Protein AF-A0A7Y3DTK4-F1 (afdb_monomer_lite)

Foldseek 3Di:
DDKDKDFDWDAPDVVDIDGDDDQIAMEDADQVQDHDPVNVVVQVVCVVVVHHYDYDSHRLLVVLLVLLQQLLLLLLCQVVVAFLLVLCPDPVSVVLSLLQSVLSCVLCVLVVRHHDPCSSVVSNVVSVPDDRRDGHPNSVCLVVLAQGCLCVRLVVSVVSCVVRVHDNPSSVVSSVSSVQSNCVNVVNDDDDD

pLDDT: mean 96.4, std 4.27, range [65.88, 98.81]

Radius of gyration: 17.73 Å; chains: 1; bounding box: 37×39×49 Å

Sequence (193 aa):
MGGLCGLFCYVAGPGHIVHAGTDPFVKFGELDNHRSQRVELLLDTLKKAGVNAEIPPNIQVAMWMKFLLVTVWSGMGAVTRAPVGIWRSLPETRRMAKLGLQEIIAVAAAHDISLPEEALQTIIAMYDGLVPQSTASLQRDVMEGRPSELEAQIGAVVRFGQEADVATPMFTFIYQSLLPMELRARGQLQFGE

Structure (mmCIF, N/CA/C/O backbone):
data_AF-A0A7Y3DTK4-F1
#
_entry.id   AF-A0A7Y3DTK4-F1
#
loop_
_atom_site.group_PDB
_atom_site.id
_atom_site.type_symbol
_atom_site.label_atom_id
_atom_site.label_alt_id
_atom_site.label_comp_id
_atom_site.label_asym_id
_atom_site.label_entity_id
_atom_site.label_seq_id
_atom_site.pdbx_PDB_ins_code
_atom_site.Cartn_x
_atom_site.Cartn_y
_atom_site.Cartn_z
_atom_site.occupancy
_atom_site.B_iso_or_equiv
_atom_site.auth_seq_id
_atom_site.auth_comp_id
_atom_site.auth_asym_id
_atom_site.auth_atom_id
_atom_site.pdbx_PDB_model_num
ATOM 1 N N . MET A 1 1 ? -14.158 -6.846 12.748 1.00 92.94 1 MET A N 1
ATOM 2 C CA . MET A 1 1 ? -13.110 -5.880 13.131 1.00 92.94 1 MET A CA 1
ATOM 3 C C . MET A 1 1 ? -12.069 -5.817 12.036 1.00 92.94 1 MET A C 1
ATOM 5 O O . MET A 1 1 ? -11.751 -6.853 11.466 1.00 92.94 1 MET A O 1
ATOM 9 N N . GLY A 1 2 ? -11.570 -4.619 11.763 1.00 96.06 2 GLY A N 1
ATOM 10 C CA . GLY A 1 2 ? -10.377 -4.382 10.955 1.00 96.06 2 GLY A CA 1
ATOM 11 C C . GLY A 1 2 ? -9.220 -3.936 11.844 1.00 96.06 2 GLY A C 1
ATOM 12 O O . GLY A 1 2 ? -9.429 -3.540 12.996 1.00 96.06 2 GLY A O 1
ATOM 13 N N . GLY A 1 3 ? -8.001 -4.000 11.320 1.00 97.00 3 GLY A N 1
ATOM 14 C CA . GLY A 1 3 ? -6.818 -3.608 12.068 1.00 97.00 3 GLY A CA 1
ATOM 15 C C . GLY A 1 3 ? -5.599 -3.390 11.190 1.00 97.00 3 GLY A C 1
ATOM 16 O O . GLY A 1 3 ? -5.469 -3.951 10.105 1.00 97.00 3 GLY A O 1
ATOM 17 N N . LEU A 1 4 ? -4.687 -2.573 11.694 1.00 97.06 4 LEU A N 1
ATOM 18 C CA . LEU A 1 4 ? -3.375 -2.343 11.126 1.00 97.06 4 LEU A CA 1
ATOM 19 C C . LEU A 1 4 ? -2.339 -2.193 12.235 1.00 97.06 4 LEU A C 1
ATOM 21 O O . LEU A 1 4 ? -2.635 -1.748 13.337 1.00 97.06 4 LEU A O 1
ATOM 25 N N . CYS A 1 5 ? -1.095 -2.500 11.910 1.00 95.12 5 CYS A N 1
ATOM 26 C CA . CYS A 1 5 ? 0.047 -2.225 12.767 1.00 95.12 5 CYS A CA 1
ATOM 27 C C . CYS A 1 5 ? 1.140 -1.479 12.000 1.00 95.12 5 CYS A C 1
ATOM 29 O O . CYS A 1 5 ? 1.240 -1.602 10.777 1.00 95.12 5 CYS A O 1
ATOM 31 N N . GLY A 1 6 ? 1.959 -0.709 12.699 1.00 91.62 6 GLY A N 1
ATOM 32 C CA . GLY A 1 6 ? 3.231 -0.219 12.182 1.00 91.62 6 GLY A CA 1
ATOM 33 C C . GLY A 1 6 ? 4.338 -0.837 13.008 1.00 91.62 6 GLY A C 1
ATOM 34 O O . GLY A 1 6 ? 4.395 -0.580 14.202 1.00 91.62 6 GLY A O 1
ATOM 35 N N . LEU A 1 7 ? 5.162 -1.686 12.398 1.00 89.31 7 LEU A N 1
ATOM 36 C CA . LEU A 1 7 ? 6.376 -2.229 12.999 1.00 89.31 7 LEU A CA 1
ATOM 37 C C . LEU A 1 7 ? 7.295 -2.775 11.906 1.00 89.31 7 LEU A C 1
ATOM 39 O O . LEU A 1 7 ? 6.832 -3.186 10.840 1.00 89.31 7 LEU A O 1
ATOM 43 N N . PHE A 1 8 ? 8.589 -2.829 12.203 1.00 85.69 8 PHE A N 1
ATOM 44 C CA . PHE A 1 8 ? 9.580 -3.499 11.369 1.00 85.69 8 PHE A CA 1
ATOM 45 C C . PHE A 1 8 ? 10.148 -4.680 12.139 1.00 85.69 8 PHE A C 1
ATOM 47 O O . PHE A 1 8 ? 10.954 -4.498 13.046 1.00 85.69 8 PHE A O 1
ATOM 54 N N . CYS A 1 9 ? 9.735 -5.897 11.798 1.00 88.00 9 CYS A N 1
ATOM 55 C CA . CYS A 1 9 ? 10.249 -7.103 12.434 1.00 88.00 9 CYS A CA 1
ATOM 56 C C . CYS A 1 9 ? 10.516 -8.218 11.428 1.00 88.00 9 CYS A C 1
ATOM 58 O O . CYS A 1 9 ? 9.903 -8.268 10.362 1.00 88.00 9 CYS A O 1
ATOM 60 N N . TYR A 1 10 ? 11.408 -9.131 11.793 1.00 86.12 10 TYR A N 1
ATOM 61 C CA . TYR A 1 10 ? 11.674 -10.349 11.035 1.00 86.12 10 TYR A CA 1
ATOM 62 C C . TYR A 1 10 ? 12.049 -11.500 11.971 1.00 86.12 10 TYR A C 1
ATOM 64 O O . TYR A 1 10 ? 12.486 -11.296 13.106 1.00 86.12 10 TYR A O 1
ATOM 72 N N . VAL A 1 11 ? 11.859 -12.724 11.484 1.00 90.19 11 VAL A N 1
ATOM 73 C CA . VAL A 1 11 ? 12.254 -13.945 12.190 1.00 90.19 11 VAL A CA 1
ATOM 74 C C . VAL A 1 11 ? 13.752 -14.156 11.969 1.00 90.19 11 VAL A C 1
ATOM 76 O O . VAL A 1 11 ? 14.172 -14.401 10.842 1.00 90.19 11 VAL A O 1
ATOM 79 N N . ALA A 1 12 ? 14.560 -14.057 13.025 1.00 90.44 12 ALA A N 1
ATOM 80 C CA . ALA A 1 12 ? 15.993 -14.365 12.960 1.00 90.44 12 ALA A CA 1
ATOM 81 C C . ALA A 1 12 ? 16.272 -15.870 13.121 1.00 90.44 12 ALA A C 1
ATOM 83 O O . ALA A 1 12 ? 17.309 -16.364 12.687 1.00 90.44 12 ALA A O 1
ATOM 84 N N . GLY A 1 13 ? 15.340 -16.603 13.735 1.00 92.56 13 GLY A N 1
ATOM 85 C CA . GLY A 1 13 ? 15.383 -18.053 13.903 1.00 92.56 13 GLY A CA 1
ATOM 86 C C . GLY A 1 13 ? 14.178 -18.565 14.702 1.00 92.56 13 GLY A C 1
ATOM 87 O O . GLY A 1 13 ? 13.349 -17.760 15.139 1.00 92.56 13 GLY A O 1
ATOM 88 N N . PRO A 1 14 ? 14.050 -19.887 14.917 1.00 95.25 14 PRO A N 1
ATOM 89 C CA . PRO A 1 14 ? 12.966 -20.457 15.715 1.00 95.25 14 PRO A CA 1
ATOM 90 C C . PRO A 1 14 ? 12.890 -19.816 17.109 1.00 95.25 14 PRO A C 1
ATOM 92 O O . PRO A 1 14 ? 13.861 -19.837 17.860 1.00 95.25 14 PRO A O 1
ATOM 95 N N . GLY A 1 15 ? 11.744 -19.215 17.439 1.00 96.06 15 GLY A N 1
ATOM 96 C CA . GLY A 1 15 ? 11.529 -18.526 18.718 1.00 96.06 15 GLY A CA 1
ATOM 97 C C . GLY A 1 15 ? 12.239 -17.172 18.874 1.00 96.06 15 GLY A C 1
ATOM 98 O O . GLY A 1 15 ? 12.137 -16.573 19.940 1.00 96.06 15 GLY A O 1
ATOM 99 N N . HIS A 1 16 ? 12.927 -16.666 17.842 1.00 94.88 16 HIS A N 1
ATOM 100 C CA . HIS A 1 16 ? 13.667 -15.404 17.893 1.00 94.88 16 HIS A CA 1
ATOM 101 C C . HIS A 1 16 ? 13.154 -14.415 16.836 1.00 94.88 16 HIS A C 1
ATOM 103 O O . HIS A 1 16 ? 13.422 -14.549 15.639 1.00 94.88 16 HIS A O 1
ATOM 109 N N . ILE A 1 17 ? 12.429 -13.396 17.302 1.00 93.00 17 ILE A N 1
ATOM 110 C CA . ILE A 1 17 ? 11.946 -12.273 16.492 1.00 93.00 17 ILE A CA 1
ATOM 111 C C . ILE A 1 17 ? 12.801 -11.048 16.795 1.00 93.00 17 ILE A C 1
ATOM 113 O O . ILE A 1 17 ? 12.968 -10.681 17.957 1.00 93.00 17 ILE A O 1
ATOM 117 N N . VAL A 1 18 ? 13.305 -10.395 15.752 1.00 90.50 18 VAL A N 1
ATOM 118 C CA . VAL A 1 18 ? 14.016 -9.122 15.875 1.00 90.50 18 VAL A CA 1
ATOM 119 C C . VAL A 1 18 ? 13.055 -7.993 15.541 1.00 90.50 18 VAL A C 1
ATOM 121 O O . VAL A 1 18 ? 12.441 -7.996 14.475 1.00 90.50 18 VAL A O 1
ATOM 124 N N . HIS A 1 19 ? 12.950 -7.014 16.440 1.00 88.69 19 HIS A N 1
ATOM 125 C CA . HIS A 1 19 ? 12.306 -5.732 16.174 1.00 88.69 19 HIS A CA 1
ATOM 126 C C . HIS A 1 19 ? 13.377 -4.720 15.741 1.00 88.69 19 HIS A C 1
ATOM 128 O O . HIS A 1 19 ? 14.288 -4.406 16.502 1.00 88.69 19 HIS A O 1
ATOM 134 N N . ALA A 1 20 ? 13.298 -4.261 14.496 1.00 79.50 20 ALA A N 1
ATOM 135 C CA . ALA A 1 20 ? 14.361 -3.560 13.784 1.00 79.50 20 ALA A CA 1
ATOM 136 C C . ALA A 1 20 ? 13.996 -2.107 13.437 1.00 79.50 20 ALA A C 1
ATOM 138 O O . ALA A 1 20 ? 14.205 -1.668 12.305 1.00 79.50 20 ALA A O 1
ATOM 139 N N . GLY A 1 21 ? 13.454 -1.347 14.392 1.00 74.38 21 GLY A N 1
ATOM 140 C CA . GLY A 1 21 ? 13.256 0.090 14.211 1.00 74.38 21 GLY A CA 1
ATOM 141 C C . GLY A 1 21 ? 12.080 0.668 14.989 1.00 74.38 21 GLY A C 1
ATOM 142 O O . GLY A 1 21 ? 11.915 0.370 16.164 1.00 74.38 21 GLY A O 1
ATOM 143 N N . THR A 1 22 ? 11.342 1.538 14.294 1.00 74.25 22 THR A N 1
ATOM 144 C CA . THR A 1 22 ? 10.257 2.434 14.740 1.00 74.25 22 THR A CA 1
ATOM 145 C C . THR A 1 22 ? 9.444 1.958 15.939 1.00 74.25 22 THR A C 1
ATOM 147 O O . THR A 1 22 ? 9.085 0.785 16.003 1.00 74.25 22 THR A O 1
ATOM 150 N N . ASP A 1 23 ? 9.013 2.890 16.789 1.00 85.62 23 ASP A N 1
ATOM 151 C CA . ASP A 1 23 ? 8.074 2.583 17.869 1.00 85.62 23 ASP A CA 1
ATOM 152 C C . ASP A 1 23 ? 6.819 1.882 17.322 1.00 85.62 23 ASP A C 1
ATOM 154 O O . ASP A 1 23 ? 6.129 2.433 16.452 1.00 85.62 23 ASP A O 1
ATOM 158 N N . PRO A 1 24 ? 6.531 0.650 17.776 1.00 91.81 24 PRO A N 1
ATOM 159 C CA . PRO A 1 24 ? 5.484 -0.150 17.184 1.00 91.81 24 PRO A CA 1
ATOM 160 C C . PRO A 1 24 ? 4.125 0.370 17.636 1.00 91.81 24 PRO A C 1
ATOM 162 O O . PRO A 1 24 ? 3.957 0.764 18.789 1.00 91.81 24 PRO A O 1
ATOM 165 N N . PHE A 1 25 ? 3.132 0.322 16.754 1.00 95.12 25 PHE A N 1
ATOM 166 C CA . PHE A 1 25 ? 1.752 0.643 17.111 1.00 95.12 25 PHE A CA 1
ATOM 167 C C . PHE A 1 25 ? 0.759 -0.337 16.497 1.00 95.12 25 PHE A C 1
ATOM 169 O O . PHE A 1 25 ? 1.031 -0.967 15.471 1.00 95.12 25 PHE A O 1
ATOM 176 N N . VAL A 1 26 ? -0.427 -0.415 17.096 1.00 97.44 26 VAL A N 1
ATOM 177 C CA . VAL A 1 26 ? -1.575 -1.170 16.588 1.00 97.44 26 VAL A CA 1
ATOM 178 C C . VAL A 1 26 ? -2.813 -0.274 16.599 1.00 97.44 26 VAL A C 1
ATOM 180 O O . VAL A 1 26 ? -3.137 0.340 17.610 1.00 97.44 26 VAL A O 1
ATOM 183 N N . LYS A 1 27 ? -3.530 -0.213 15.479 1.00 98.25 27 LYS A N 1
ATOM 184 C CA . LYS A 1 27 ? -4.839 0.437 15.370 1.00 98.25 27 LYS A CA 1
ATOM 185 C C . LYS A 1 27 ? -5.872 -0.599 14.971 1.00 98.25 27 LYS A C 1
ATOM 187 O O . LYS A 1 27 ? -5.614 -1.390 14.067 1.00 98.25 27 LYS A O 1
ATOM 192 N N . PHE A 1 28 ? -7.033 -0.605 15.605 1.00 98.44 28 PHE A N 1
ATOM 193 C CA . PHE A 1 28 ? -8.100 -1.549 15.273 1.00 98.44 28 PHE A CA 1
ATOM 194 C C . PHE A 1 28 ? -9.467 -0.996 15.662 1.00 98.44 28 PHE A C 1
ATOM 196 O O . PHE A 1 28 ? -9.580 -0.110 16.503 1.00 98.44 28 PHE A O 1
ATOM 203 N N . GLY A 1 29 ? -10.515 -1.528 15.044 1.00 98.12 29 GLY A N 1
ATOM 204 C CA . GLY A 1 29 ? -11.883 -1.092 15.295 1.00 98.12 29 GLY A CA 1
ATOM 205 C C . GLY A 1 29 ? -12.908 -1.968 14.589 1.00 98.12 29 GLY A C 1
ATOM 206 O O . GLY A 1 29 ? -12.567 -2.887 13.834 1.00 98.12 29 GLY A O 1
ATOM 207 N N . GLU A 1 30 ? -14.182 -1.696 14.841 1.00 98.00 30 GLU A N 1
ATOM 208 C CA . GLU A 1 30 ? -15.263 -2.312 14.077 1.00 98.00 30 GLU A CA 1
ATOM 209 C C . GLU A 1 30 ? -15.330 -1.736 12.671 1.00 98.00 30 GLU A C 1
ATOM 211 O O . GLU A 1 30 ? -15.073 -0.555 12.482 1.00 98.00 30 GLU A O 1
ATOM 216 N N . LEU A 1 31 ? -15.653 -2.570 11.679 1.00 96.56 31 LEU A N 1
ATOM 217 C CA . LEU A 1 31 ? -15.632 -2.157 10.268 1.00 96.56 31 LEU A CA 1
ATOM 218 C C . LEU A 1 31 ? -16.707 -1.111 9.930 1.00 96.56 31 LEU A C 1
ATOM 220 O O . LEU A 1 31 ? -16.550 -0.377 8.963 1.00 96.56 31 LEU A O 1
ATOM 224 N N . ASP A 1 32 ? -17.760 -1.038 10.740 1.00 95.81 32 ASP A N 1
ATOM 225 C CA . ASP A 1 32 ? -18.814 -0.015 10.727 1.00 95.81 32 ASP A CA 1
ATOM 226 C C . ASP A 1 32 ? -18.511 1.156 11.692 1.00 95.81 32 ASP A C 1
ATOM 228 O O . ASP A 1 32 ? -19.348 2.028 11.908 1.00 95.81 32 ASP A O 1
ATOM 232 N N . ASN A 1 33 ? -17.308 1.179 12.273 1.00 95.88 33 ASN A N 1
ATOM 233 C CA . ASN A 1 33 ? -16.792 2.176 13.210 1.00 95.88 33 ASN A CA 1
ATOM 234 C C . ASN A 1 33 ? -17.519 2.262 14.562 1.00 95.88 33 ASN A C 1
ATOM 236 O O . ASN A 1 33 ? -17.197 3.145 15.362 1.00 95.88 33 ASN A O 1
ATOM 240 N N . HIS A 1 34 ? -18.453 1.356 14.877 1.00 95.75 34 HIS A N 1
ATOM 241 C CA . HIS A 1 34 ? -19.070 1.372 16.202 1.00 95.75 34 HIS A CA 1
ATOM 242 C C . HIS A 1 34 ? -18.061 0.953 17.281 1.00 95.75 34 HIS A C 1
ATOM 244 O O . HIS A 1 34 ? -17.203 0.090 17.086 1.00 95.75 34 HIS A O 1
ATOM 250 N N . ARG A 1 35 ? -18.160 1.559 18.465 1.00 95.44 35 ARG A N 1
ATOM 251 C CA . ARG A 1 35 ? -17.265 1.244 19.582 1.00 95.44 35 ARG A CA 1
ATOM 252 C C . ARG A 1 35 ? -17.869 0.133 20.436 1.00 95.44 35 ARG A C 1
ATOM 254 O O . ARG A 1 35 ? -18.683 0.384 21.319 1.00 95.44 35 ARG A O 1
ATOM 261 N N . SER A 1 36 ? -17.508 -1.107 20.121 1.00 97.50 36 SER A N 1
ATOM 262 C CA . SER A 1 36 ? -18.031 -2.304 20.786 1.00 97.50 36 SER A CA 1
ATOM 263 C C . SER A 1 36 ? -17.290 -2.640 22.084 1.00 97.50 36 SER A C 1
ATOM 265 O O . SER A 1 36 ? -16.117 -2.304 22.260 1.00 97.50 36 SER A O 1
ATOM 267 N N . GLN A 1 37 ? -17.935 -3.407 22.970 1.00 98.06 37 GLN A N 1
ATOM 268 C CA . GLN A 1 37 ? -17.295 -3.914 24.191 1.00 98.06 37 GLN A CA 1
ATOM 269 C C . GLN A 1 37 ? -16.041 -4.754 23.889 1.00 98.06 37 GLN A C 1
ATOM 271 O O . GLN A 1 37 ? -15.063 -4.686 24.633 1.00 98.06 37 GLN A O 1
ATOM 276 N N . ARG A 1 38 ? -16.034 -5.531 22.792 1.00 97.44 38 ARG A N 1
ATOM 277 C CA . ARG A 1 38 ? -14.867 -6.350 22.421 1.00 97.44 38 ARG A CA 1
ATOM 278 C C . ARG A 1 38 ? -13.669 -5.5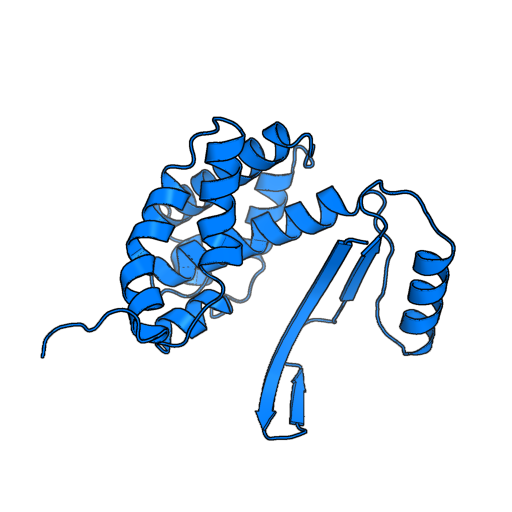03 21.989 1.00 97.44 38 ARG A C 1
ATOM 280 O O . ARG A 1 38 ? -12.541 -5.863 22.311 1.00 97.44 38 ARG A O 1
ATOM 287 N N . VAL A 1 39 ? -13.900 -4.384 21.297 1.00 97.88 39 VAL A N 1
ATOM 288 C CA . VAL A 1 39 ? -12.833 -3.461 20.885 1.00 97.88 39 VAL A CA 1
ATOM 289 C C . VAL A 1 39 ? -12.235 -2.770 22.113 1.00 97.88 39 VAL A C 1
ATOM 291 O O . VAL A 1 39 ? -11.016 -2.674 22.228 1.00 97.88 39 VAL A O 1
ATOM 294 N N . GLU A 1 40 ? -13.062 -2.367 23.076 1.00 98.19 40 GLU A N 1
ATOM 295 C CA . GLU A 1 40 ? -12.577 -1.771 24.330 1.00 98.19 40 GLU A CA 1
ATOM 296 C C . GLU A 1 40 ? -11.770 -2.759 25.172 1.00 98.19 40 GLU A C 1
ATOM 298 O O . GLU A 1 40 ? -10.696 -2.423 25.670 1.00 98.19 40 GLU A O 1
ATOM 303 N N . LEU A 1 41 ? -12.250 -4.002 25.290 1.00 98.25 41 LEU A N 1
ATOM 304 C CA . LEU A 1 41 ? -11.540 -5.054 26.015 1.00 98.25 41 LEU A CA 1
ATOM 305 C C . LEU A 1 41 ? -10.176 -5.350 25.378 1.00 98.25 41 LEU A C 1
ATOM 307 O O . LEU A 1 41 ? -9.181 -5.516 26.086 1.00 98.25 41 LEU A O 1
ATOM 311 N N . LEU A 1 42 ? -10.113 -5.390 24.044 1.00 98.12 42 LEU A N 1
ATOM 312 C CA . LEU A 1 42 ? -8.858 -5.576 23.320 1.00 98.12 42 LEU A CA 1
ATOM 313 C C . LEU A 1 42 ? -7.904 -4.392 23.534 1.00 98.12 42 LEU A C 1
ATOM 315 O O . LEU A 1 42 ? -6.712 -4.608 23.750 1.00 98.12 42 LEU A O 1
ATOM 319 N N . LEU A 1 43 ? -8.415 -3.156 23.535 1.00 98.38 43 LEU A N 1
ATOM 320 C CA . LEU A 1 43 ? -7.617 -1.953 23.793 1.00 98.38 43 LEU A CA 1
ATOM 321 C C . LEU A 1 43 ? -6.996 -1.978 25.185 1.00 98.38 43 LEU A C 1
ATOM 323 O O . LEU A 1 43 ? -5.794 -1.755 25.320 1.00 98.38 43 LEU A O 1
ATOM 327 N N . ASP A 1 44 ? -7.800 -2.268 26.204 1.00 98.38 44 ASP A N 1
ATOM 328 C CA . ASP A 1 44 ? -7.334 -2.380 27.585 1.00 98.38 44 ASP A CA 1
ATOM 329 C C . ASP A 1 44 ? -6.292 -3.499 27.737 1.00 98.38 44 ASP A C 1
ATOM 331 O O . ASP A 1 44 ? -5.235 -3.292 28.332 1.00 98.38 44 ASP A O 1
ATOM 335 N N . THR A 1 45 ? -6.532 -4.656 27.114 1.00 98.31 45 THR A N 1
ATOM 336 C CA . THR A 1 45 ? -5.598 -5.794 27.132 1.00 98.31 45 THR A CA 1
ATOM 337 C C . THR A 1 45 ? -4.244 -5.430 26.519 1.00 98.31 45 THR A C 1
ATOM 339 O O . THR A 1 45 ? -3.202 -5.684 27.122 1.00 98.31 45 THR A O 1
ATOM 342 N N . LEU A 1 46 ? -4.240 -4.797 25.341 1.00 97.75 46 LEU A N 1
ATOM 343 C CA . LEU A 1 46 ? -3.009 -4.393 24.657 1.00 97.75 46 LEU A CA 1
ATOM 344 C C . LEU A 1 46 ? -2.257 -3.303 25.430 1.00 97.75 46 LEU A C 1
ATOM 346 O O . LEU A 1 46 ? -1.041 -3.400 25.597 1.00 97.75 46 LEU A O 1
ATOM 350 N N . LYS A 1 47 ? -2.969 -2.309 25.974 1.00 97.69 47 LYS A N 1
ATOM 351 C CA . LYS A 1 47 ? -2.359 -1.253 26.795 1.00 97.69 47 LYS A CA 1
ATOM 352 C C . LYS A 1 47 ? -1.747 -1.799 28.084 1.00 97.69 47 LYS A C 1
ATOM 354 O O . LYS A 1 47 ? -0.641 -1.399 28.435 1.00 97.69 47 LYS A O 1
ATOM 359 N N . LYS A 1 48 ? -2.406 -2.750 28.757 1.00 98.00 48 LYS A N 1
ATOM 360 C CA . LYS A 1 48 ? -1.853 -3.450 29.933 1.00 98.00 48 LYS A CA 1
ATOM 361 C C . LYS A 1 48 ? -0.575 -4.225 29.613 1.00 98.00 48 LYS A C 1
ATOM 363 O O . LYS A 1 48 ? 0.293 -4.335 30.471 1.00 98.00 48 LYS A O 1
ATOM 368 N N . ALA A 1 49 ? -0.443 -4.722 28.384 1.00 96.69 49 ALA A N 1
ATOM 369 C CA . ALA A 1 49 ? 0.767 -5.374 27.891 1.00 96.69 49 ALA A CA 1
ATOM 370 C C . ALA A 1 49 ? 1.858 -4.389 27.414 1.00 96.69 49 ALA A C 1
ATOM 372 O O . ALA A 1 49 ? 2.895 -4.827 26.922 1.00 96.69 49 ALA A O 1
ATOM 373 N N . GLY A 1 50 ? 1.643 -3.072 27.532 1.00 95.44 50 GLY A N 1
ATOM 374 C CA . GLY A 1 50 ? 2.595 -2.046 27.094 1.00 95.44 50 GLY A CA 1
ATOM 375 C C . GLY A 1 50 ? 2.595 -1.779 25.585 1.00 95.44 50 GLY A C 1
ATOM 376 O O . GLY A 1 50 ? 3.499 -1.114 25.085 1.00 95.44 50 GLY A O 1
ATOM 377 N N . VAL A 1 51 ? 1.601 -2.277 24.844 1.00 95.31 51 VAL A N 1
ATOM 378 C CA . VAL A 1 51 ? 1.473 -2.025 23.403 1.00 95.31 51 VAL A CA 1
ATOM 379 C C . VAL A 1 51 ? 0.857 -0.646 23.176 1.00 95.31 51 VAL A C 1
ATOM 381 O O . VAL A 1 51 ? -0.193 -0.321 23.737 1.00 95.31 51 VAL A O 1
ATOM 384 N N . ASN A 1 52 ? 1.472 0.149 22.297 1.00 96.38 52 ASN A N 1
ATOM 385 C CA . ASN A 1 52 ? 0.870 1.381 21.799 1.00 96.38 52 ASN A CA 1
ATOM 386 C C . ASN A 1 52 ? -0.324 1.036 20.895 1.00 96.38 52 ASN A C 1
ATOM 388 O O . ASN A 1 52 ? -0.167 0.694 19.722 1.00 96.38 52 ASN A O 1
ATOM 392 N N . ALA A 1 53 ? -1.515 1.063 21.481 1.00 97.81 53 ALA A N 1
ATOM 393 C CA . ALA A 1 53 ? -2.754 0.664 20.841 1.00 97.81 53 ALA A CA 1
ATOM 394 C C . ALA A 1 53 ? -3.773 1.808 20.842 1.00 97.81 53 ALA A C 1
ATOM 396 O O . ALA A 1 53 ? -3.970 2.477 21.863 1.00 97.81 53 ALA A O 1
ATOM 397 N N . GLU A 1 54 ? -4.470 1.985 19.721 1.00 97.50 54 GLU A N 1
ATOM 398 C CA . GLU A 1 54 ? -5.539 2.976 19.583 1.00 97.50 54 GLU A CA 1
ATOM 399 C C . GLU A 1 54 ? -6.735 2.462 18.772 1.00 97.50 54 GLU A C 1
ATOM 401 O O . GLU A 1 54 ? -6.612 1.595 17.906 1.00 97.50 54 GLU A O 1
ATOM 406 N N . ILE A 1 55 ? -7.905 3.040 19.050 1.00 98.19 55 ILE A N 1
ATOM 407 C CA . ILE A 1 55 ? -9.115 2.861 18.246 1.00 98.19 55 ILE A CA 1
ATOM 408 C C . ILE A 1 55 ? -9.260 4.130 17.402 1.00 98.19 55 ILE A C 1
ATOM 410 O O . ILE A 1 55 ? -9.544 5.188 17.970 1.00 98.19 55 ILE A O 1
ATOM 414 N N . PRO A 1 56 ? -9.028 4.079 16.080 1.00 97.19 56 PRO A N 1
ATOM 415 C CA . PRO A 1 56 ? -9.186 5.252 15.237 1.00 97.19 56 PRO A CA 1
ATOM 416 C C . PRO A 1 56 ? -10.675 5.623 15.113 1.00 97.19 56 PRO A C 1
ATOM 418 O O . PRO A 1 56 ? -11.524 4.732 15.176 1.00 97.19 56 PRO A O 1
ATOM 421 N N . PRO A 1 57 ? -11.011 6.903 14.861 1.00 95.50 57 PRO A N 1
ATOM 422 C CA . PRO A 1 57 ? -12.397 7.320 14.625 1.00 95.50 57 PRO A CA 1
ATOM 423 C C . PRO A 1 57 ? -13.053 6.594 13.445 1.00 95.50 57 PRO A C 1
ATOM 425 O O . PRO A 1 57 ? -14.256 6.354 13.453 1.00 95.50 57 PRO A O 1
ATOM 428 N N . ASN A 1 58 ? -12.254 6.247 12.432 1.00 97.19 58 ASN A N 1
ATOM 429 C CA . ASN A 1 58 ? -12.682 5.450 11.294 1.00 97.19 58 ASN A CA 1
ATOM 430 C C . ASN A 1 58 ? -11.594 4.424 10.942 1.00 97.19 58 ASN A C 1
ATOM 432 O O . ASN A 1 58 ? -10.494 4.792 10.515 1.00 97.19 58 ASN A O 1
ATOM 436 N N . ILE A 1 59 ? -11.881 3.133 11.141 1.00 97.75 59 ILE A N 1
ATOM 437 C CA . ILE A 1 59 ? -10.904 2.066 10.890 1.00 97.75 59 ILE A CA 1
ATOM 438 C C . ILE A 1 59 ? -10.672 1.846 9.398 1.00 97.75 59 ILE A C 1
ATOM 440 O O . ILE A 1 59 ? -9.547 1.540 9.010 1.00 97.75 59 ILE A O 1
ATOM 444 N N . GLN A 1 60 ? -11.694 2.043 8.562 1.00 97.69 60 GLN A N 1
ATOM 445 C CA . GLN A 1 60 ? -11.560 1.909 7.113 1.00 97.69 60 GLN A CA 1
ATOM 446 C C . GLN A 1 60 ? -10.574 2.949 6.588 1.00 97.69 60 GLN A C 1
ATOM 448 O O . GLN A 1 60 ? -9.588 2.588 5.956 1.00 97.69 60 GLN A O 1
ATOM 453 N N . VAL A 1 61 ? -10.744 4.220 6.962 1.00 97.81 61 VAL A N 1
ATOM 454 C CA . VAL A 1 61 ? -9.805 5.289 6.586 1.00 97.81 61 VAL A CA 1
ATOM 455 C C . VAL A 1 61 ? -8.392 4.987 7.088 1.00 97.81 61 VAL A C 1
ATOM 457 O O . VAL A 1 61 ? -7.431 5.125 6.335 1.00 97.81 61 VAL A O 1
ATOM 460 N N . ALA A 1 62 ? -8.236 4.516 8.329 1.00 97.81 62 ALA A N 1
ATOM 461 C CA . ALA A 1 62 ? -6.918 4.175 8.864 1.00 97.81 62 ALA A CA 1
ATOM 462 C C . ALA A 1 62 ? -6.244 3.018 8.095 1.00 97.81 62 ALA A C 1
ATOM 464 O O . ALA A 1 62 ? -5.046 3.085 7.806 1.00 97.81 62 ALA A O 1
ATOM 465 N N . MET A 1 63 ? -7.001 1.975 7.736 1.00 98.06 63 MET A N 1
ATOM 466 C CA . MET A 1 63 ? -6.504 0.857 6.927 1.00 98.06 63 MET A CA 1
ATOM 467 C C . MET A 1 63 ? -6.159 1.304 5.506 1.00 98.06 63 MET A C 1
ATOM 469 O O . MET A 1 63 ? -5.079 0.969 5.028 1.00 98.06 63 MET A O 1
ATOM 473 N N . TRP A 1 64 ? -7.008 2.110 4.865 1.00 98.12 64 TRP A N 1
ATOM 474 C CA . TRP A 1 64 ? -6.778 2.610 3.509 1.00 98.12 64 TRP A CA 1
ATOM 475 C C . TRP A 1 64 ? -5.625 3.610 3.424 1.00 98.12 64 TRP A C 1
ATOM 477 O O . TRP A 1 64 ? -4.854 3.547 2.474 1.00 98.12 64 TRP A O 1
ATOM 487 N N . MET A 1 65 ? -5.411 4.457 4.436 1.00 98.12 65 MET A N 1
ATOM 488 C CA . MET A 1 65 ? -4.219 5.314 4.512 1.00 98.12 65 MET A CA 1
ATOM 489 C C . MET A 1 65 ? -2.930 4.490 4.603 1.00 98.12 65 MET A C 1
ATOM 491 O O . MET A 1 65 ? -1.942 4.800 3.935 1.00 98.12 65 MET A O 1
ATOM 495 N N . LYS A 1 66 ? -2.928 3.403 5.389 1.00 97.00 66 LYS A N 1
ATOM 496 C CA . LYS A 1 66 ? -1.784 2.480 5.414 1.00 97.00 66 LYS A CA 1
ATOM 497 C C . LYS A 1 66 ? -1.636 1.744 4.087 1.00 97.00 66 LYS A C 1
ATOM 499 O O . LYS A 1 66 ? -0.516 1.621 3.604 1.00 97.00 66 LYS A O 1
ATOM 504 N N . PHE A 1 67 ? -2.733 1.256 3.515 1.00 98.00 67 PHE A N 1
ATOM 505 C CA . PHE A 1 67 ? -2.741 0.569 2.227 1.00 98.00 67 PHE A CA 1
ATOM 506 C C . PHE A 1 67 ? -2.148 1.462 1.131 1.00 98.00 67 PHE A C 1
ATOM 508 O O . PHE A 1 67 ? -1.214 1.056 0.451 1.00 98.00 67 PHE A O 1
ATOM 515 N N . LEU A 1 68 ? -2.581 2.720 1.056 1.00 97.50 68 LEU A N 1
ATOM 516 C CA . LEU A 1 68 ? -2.038 3.746 0.170 1.00 97.50 68 LEU A CA 1
ATOM 517 C C . LEU A 1 68 ? -0.513 3.900 0.332 1.00 97.50 68 LEU A C 1
ATOM 519 O O . LEU A 1 68 ? 0.215 3.861 -0.661 1.00 97.50 68 LEU A O 1
ATOM 523 N N . LEU A 1 69 ? -0.02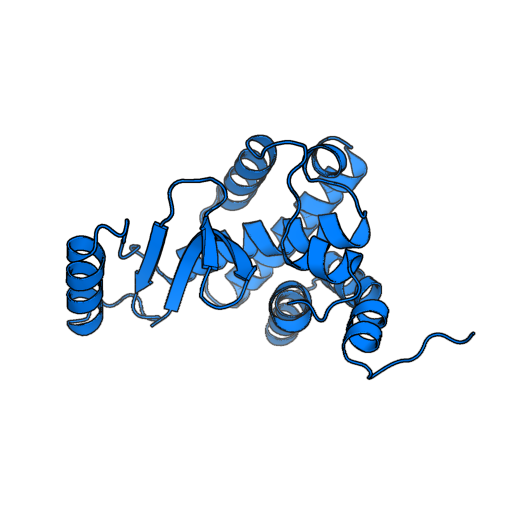0 3.996 1.577 1.00 97.25 69 LEU A N 1
ATOM 524 C CA . LEU A 1 69 ? 1.413 4.094 1.879 1.00 97.25 69 LEU A CA 1
ATOM 525 C C . LEU A 1 69 ? 2.197 2.877 1.369 1.00 97.25 69 LEU A C 1
ATOM 527 O O . LEU A 1 69 ? 3.187 3.034 0.647 1.00 97.25 69 LEU A O 1
ATOM 531 N N . VAL A 1 70 ? 1.796 1.675 1.790 1.00 96.88 70 VAL A N 1
ATOM 532 C CA . VAL A 1 70 ? 2.594 0.458 1.586 1.00 96.88 70 VAL A CA 1
ATOM 533 C C . VAL A 1 70 ? 2.498 -0.052 0.158 1.00 96.88 70 VAL A C 1
ATOM 535 O O . VAL A 1 70 ? 3.509 -0.463 -0.394 1.00 96.88 70 VAL A O 1
ATOM 538 N N . THR A 1 71 ? 1.330 0.032 -0.472 1.00 98.25 71 THR A N 1
ATOM 539 C CA . THR A 1 71 ? 1.070 -0.579 -1.776 1.00 98.25 71 THR A CA 1
ATOM 540 C C . THR A 1 71 ? 1.830 0.141 -2.895 1.00 98.25 71 THR A C 1
ATOM 542 O O . THR A 1 71 ? 2.467 -0.514 -3.723 1.00 98.25 71 THR A O 1
ATOM 545 N N . VAL A 1 72 ? 1.882 1.480 -2.881 1.00 98.38 72 VAL A N 1
ATOM 546 C CA . VAL A 1 72 ? 2.709 2.244 -3.837 1.00 98.38 72 VAL A CA 1
ATOM 547 C C . VAL A 1 72 ? 4.201 2.061 -3.555 1.00 98.38 72 VAL A C 1
ATOM 549 O O . VAL A 1 72 ? 4.964 1.840 -4.495 1.00 98.38 72 VAL A O 1
ATOM 552 N N . TRP A 1 73 ? 4.641 2.087 -2.290 1.00 98.19 73 TRP A N 1
ATOM 553 C CA . TRP A 1 73 ? 6.055 1.862 -1.959 1.00 98.19 73 TRP A CA 1
ATOM 554 C C . TRP A 1 73 ? 6.522 0.467 -2.399 1.00 98.19 73 TRP A C 1
ATOM 556 O O . TRP A 1 73 ? 7.547 0.346 -3.072 1.00 98.19 73 TRP A O 1
ATOM 566 N N . SER A 1 74 ? 5.747 -0.573 -2.086 1.00 97.88 74 SER A N 1
ATOM 567 C CA . SER A 1 74 ? 5.972 -1.951 -2.523 1.00 97.88 74 SER A CA 1
ATOM 568 C C . SER A 1 74 ? 6.050 -2.067 -4.040 1.00 97.88 74 SER A C 1
ATOM 570 O O . SER A 1 74 ? 7.033 -2.597 -4.554 1.00 97.88 74 SER A O 1
ATOM 572 N N . GLY A 1 75 ? 5.051 -1.543 -4.758 1.00 98.25 75 GLY A N 1
ATOM 573 C CA . GLY A 1 75 ? 4.988 -1.616 -6.216 1.00 98.25 75 GLY A CA 1
ATOM 574 C C . GLY A 1 75 ? 6.172 -0.919 -6.877 1.00 98.25 75 GLY A C 1
ATOM 575 O O . GLY A 1 75 ? 6.896 -1.544 -7.651 1.00 98.25 75 GLY A O 1
ATOM 576 N N . MET A 1 76 ? 6.425 0.342 -6.509 1.00 98.50 76 MET A N 1
ATOM 577 C CA . MET A 1 76 ? 7.538 1.131 -7.046 1.00 98.50 76 MET A CA 1
ATOM 578 C C . MET A 1 76 ? 8.890 0.499 -6.725 1.00 98.50 76 MET A C 1
ATOM 580 O O . MET A 1 76 ? 9.728 0.359 -7.615 1.00 98.50 76 MET A O 1
ATOM 584 N N . GLY A 1 77 ? 9.107 0.084 -5.476 1.00 98.31 77 GLY A N 1
ATOM 585 C CA . GLY A 1 77 ? 10.349 -0.558 -5.056 1.00 98.31 77 GLY A CA 1
ATOM 586 C C . GLY A 1 77 ? 10.606 -1.875 -5.789 1.00 98.31 77 GLY A C 1
ATOM 587 O O . GLY A 1 77 ? 11.733 -2.128 -6.212 1.00 98.31 77 GLY A O 1
ATOM 588 N N . ALA A 1 78 ? 9.572 -2.696 -5.989 1.00 98.25 78 ALA A N 1
ATOM 589 C CA . ALA A 1 78 ? 9.690 -3.981 -6.672 1.00 98.25 78 ALA A CA 1
ATOM 590 C C . ALA A 1 78 ? 10.015 -3.823 -8.167 1.00 98.25 78 ALA A C 1
ATOM 592 O O . ALA A 1 78 ? 10.962 -4.448 -8.645 1.00 98.25 78 ALA A O 1
ATOM 593 N N . VAL A 1 79 ? 9.298 -2.956 -8.897 1.00 98.12 79 VAL A N 1
ATOM 594 C CA . VAL A 1 79 ? 9.522 -2.790 -10.350 1.00 98.12 79 VAL A CA 1
ATOM 595 C C . VAL A 1 79 ? 10.802 -2.023 -10.670 1.00 98.12 79 VAL A C 1
ATOM 597 O O . VAL A 1 79 ? 11.483 -2.347 -11.637 1.00 98.12 79 VAL A O 1
ATOM 600 N N . THR A 1 80 ? 11.172 -1.032 -9.852 1.00 98.12 80 THR A N 1
ATOM 601 C CA . THR A 1 80 ? 12.427 -0.282 -10.051 1.00 98.12 80 THR A CA 1
ATOM 602 C C . THR A 1 80 ? 13.645 -1.012 -9.493 1.00 98.12 80 THR A C 1
ATOM 604 O O . THR A 1 80 ? 14.773 -0.662 -9.834 1.00 98.12 80 THR A O 1
ATOM 607 N N . ARG A 1 81 ? 13.432 -1.998 -8.608 1.00 97.94 81 ARG A N 1
ATOM 608 C CA . ARG A 1 81 ? 14.476 -2.672 -7.817 1.00 97.94 81 ARG A CA 1
ATOM 609 C C . ARG A 1 81 ? 15.369 -1.687 -7.050 1.00 97.94 81 ARG A C 1
ATOM 611 O O . ARG A 1 81 ? 16.524 -1.992 -6.759 1.00 97.94 81 ARG A O 1
ATOM 618 N N . ALA A 1 82 ? 14.836 -0.513 -6.713 1.00 98.19 82 ALA A N 1
ATOM 619 C CA . ALA A 1 82 ? 15.565 0.574 -6.075 1.00 98.19 82 ALA A CA 1
ATOM 620 C C . ALA A 1 82 ? 15.012 0.864 -4.667 1.00 98.19 82 ALA A C 1
ATOM 622 O O . ALA A 1 82 ? 13.817 0.668 -4.417 1.00 98.19 82 ALA A O 1
ATOM 623 N N . PRO A 1 83 ? 15.844 1.327 -3.718 1.00 98.12 83 PRO A N 1
ATOM 624 C CA . PRO A 1 83 ? 15.365 1.739 -2.402 1.00 98.12 83 PRO A CA 1
ATOM 625 C C . PRO A 1 83 ? 14.580 3.058 -2.489 1.00 98.12 83 PRO A C 1
ATOM 627 O O . PRO A 1 83 ? 14.673 3.790 -3.482 1.00 98.12 83 PRO A O 1
ATOM 630 N N . VAL A 1 84 ? 13.822 3.378 -1.435 1.00 98.25 84 VAL A N 1
ATOM 631 C CA . VAL A 1 84 ? 12.893 4.525 -1.421 1.00 98.25 84 VAL A CA 1
ATOM 632 C C . VAL A 1 84 ? 13.542 5.853 -1.769 1.00 98.25 84 VAL A C 1
ATOM 634 O O . VAL A 1 84 ? 12.976 6.630 -2.532 1.00 98.25 84 VAL A O 1
ATOM 637 N N . GLY A 1 85 ? 14.765 6.089 -1.299 1.00 98.38 85 GLY A N 1
ATOM 638 C CA . GLY A 1 85 ? 15.505 7.315 -1.566 1.00 98.38 85 GLY A CA 1
ATOM 639 C C . GLY A 1 85 ? 15.834 7.532 -3.041 1.00 98.38 85 GLY A C 1
ATOM 640 O O . GLY A 1 85 ? 15.943 8.679 -3.457 1.00 98.38 85 GLY A O 1
ATOM 641 N N . ILE A 1 86 ? 15.950 6.470 -3.842 1.00 98.56 86 ILE A N 1
ATOM 642 C CA . ILE A 1 86 ? 16.260 6.577 -5.272 1.00 98.56 86 ILE A CA 1
ATOM 643 C C . ILE A 1 86 ? 14.983 6.862 -6.057 1.00 98.56 86 ILE A C 1
ATOM 645 O O . ILE A 1 86 ? 14.884 7.903 -6.707 1.00 98.56 86 ILE A O 1
ATOM 649 N N . TRP A 1 87 ? 13.972 5.992 -5.953 1.00 98.31 87 TRP A N 1
ATOM 650 C CA . TRP A 1 87 ? 12.761 6.157 -6.762 1.00 98.31 87 TRP A CA 1
ATOM 651 C C . TRP A 1 87 ? 11.936 7.384 -6.347 1.00 98.31 87 TRP A C 1
ATOM 653 O O . TRP A 1 87 ? 11.237 7.954 -7.185 1.00 98.31 87 TRP A O 1
ATOM 663 N N . ARG A 1 88 ? 12.021 7.854 -5.093 1.00 97.81 88 ARG A N 1
ATOM 664 C CA . ARG A 1 88 ? 11.309 9.077 -4.680 1.00 97.81 88 ARG A CA 1
ATOM 665 C C . ARG A 1 88 ? 11.981 10.365 -5.165 1.00 97.81 88 ARG A C 1
ATOM 667 O O . ARG A 1 88 ? 11.309 11.395 -5.196 1.00 97.81 88 ARG A O 1
ATOM 674 N N . SER A 1 89 ? 13.280 10.323 -5.477 1.00 98.25 89 SER A N 1
ATOM 675 C CA . SER A 1 89 ? 14.092 11.507 -5.807 1.00 98.25 89 SER A CA 1
ATOM 676 C C . SER A 1 89 ? 14.153 11.791 -7.307 1.00 98.25 89 SER A C 1
ATOM 678 O O . SER A 1 89 ? 14.294 12.947 -7.696 1.00 98.25 89 SER A O 1
ATOM 680 N N . LEU A 1 90 ? 14.021 10.764 -8.152 1.00 98.44 90 LEU A N 1
ATOM 681 C CA . LEU A 1 90 ? 13.941 10.946 -9.602 1.00 98.44 90 LEU A CA 1
ATOM 682 C C . LEU A 1 90 ? 12.540 11.454 -10.000 1.00 98.44 90 LEU A C 1
ATOM 684 O O . LEU A 1 90 ? 11.542 10.839 -9.601 1.00 98.44 90 LEU A O 1
ATOM 688 N N . PRO A 1 91 ? 12.422 12.553 -10.772 1.00 98.44 91 PRO A N 1
ATOM 689 C CA . PRO A 1 91 ? 11.128 13.119 -11.161 1.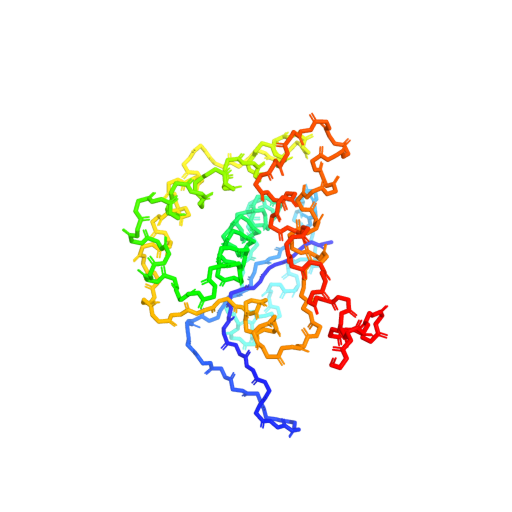00 98.44 91 PRO A CA 1
ATOM 690 C C . PRO A 1 91 ? 10.192 12.120 -11.854 1.00 98.44 91 PRO A C 1
ATOM 692 O O . PRO A 1 91 ? 8.981 12.138 -11.626 1.00 98.44 91 PRO A O 1
ATOM 695 N N . GLU A 1 92 ? 10.744 11.228 -12.671 1.00 98.31 92 GLU A N 1
ATOM 696 C CA . GLU A 1 92 ? 10.018 10.254 -13.479 1.00 98.31 92 GLU A CA 1
ATOM 697 C C . GLU A 1 92 ? 9.328 9.208 -12.601 1.00 98.31 92 GLU A C 1
ATOM 699 O O . GLU A 1 92 ? 8.113 9.017 -12.693 1.00 98.31 92 GLU A O 1
ATOM 704 N N . THR A 1 93 ? 10.075 8.571 -11.697 1.00 98.31 93 THR A N 1
ATOM 705 C CA . THR A 1 93 ? 9.532 7.559 -10.780 1.00 98.31 93 THR A CA 1
ATOM 706 C C . THR A 1 93 ? 8.708 8.192 -9.665 1.00 98.31 93 THR A C 1
ATOM 708 O O . THR A 1 93 ? 7.707 7.613 -9.245 1.00 98.31 93 THR A O 1
ATOM 711 N N . ARG A 1 94 ? 9.030 9.421 -9.237 1.00 98.31 94 ARG A N 1
ATOM 712 C CA . ARG A 1 94 ? 8.178 10.177 -8.308 1.00 98.31 94 ARG A CA 1
ATOM 713 C C . ARG A 1 94 ? 6.817 10.479 -8.933 1.00 98.31 94 ARG A C 1
ATOM 715 O O . ARG A 1 94 ? 5.799 10.375 -8.253 1.00 98.31 94 ARG A O 1
ATOM 722 N N . ARG A 1 95 ? 6.771 10.817 -10.226 1.00 98.44 95 ARG A N 1
ATOM 723 C CA . ARG A 1 95 ? 5.512 11.000 -10.964 1.00 98.44 95 ARG A CA 1
ATOM 724 C C . ARG A 1 95 ? 4.710 9.700 -11.032 1.00 98.44 95 ARG A C 1
ATOM 726 O O . ARG A 1 95 ? 3.507 9.746 -10.805 1.00 98.44 95 ARG A O 1
ATOM 733 N N . MET A 1 96 ? 5.355 8.559 -11.283 1.00 98.31 96 MET A N 1
ATOM 734 C CA . MET A 1 96 ? 4.681 7.252 -11.257 1.00 98.31 96 MET A CA 1
ATOM 735 C C . MET A 1 96 ? 4.080 6.939 -9.883 1.00 98.31 96 MET A C 1
ATOM 737 O O . MET A 1 96 ? 2.916 6.559 -9.809 1.00 98.31 96 MET A O 1
ATOM 741 N N . ALA A 1 97 ? 4.827 7.179 -8.800 1.00 98.38 97 ALA A N 1
ATOM 742 C CA . ALA A 1 97 ? 4.320 6.999 -7.442 1.00 98.38 97 ALA A CA 1
ATOM 743 C C . ALA A 1 97 ? 3.075 7.865 -7.182 1.00 98.38 97 ALA A C 1
ATOM 745 O O . ALA A 1 97 ? 2.083 7.368 -6.660 1.00 98.38 97 ALA A O 1
ATOM 746 N N . LYS A 1 98 ? 3.083 9.139 -7.609 1.00 98.56 98 LYS A N 1
ATOM 747 C CA . LYS A 1 98 ? 1.913 10.031 -7.492 1.00 98.56 98 LYS A CA 1
ATOM 748 C C . LYS A 1 98 ? 0.695 9.519 -8.262 1.00 98.56 98 LYS A C 1
ATOM 750 O O . LYS A 1 98 ? -0.399 9.560 -7.715 1.00 98.56 98 LYS A O 1
ATOM 755 N N . LEU A 1 99 ? 0.885 9.026 -9.487 1.00 98.56 99 LEU A N 1
ATOM 756 C CA . LEU A 1 99 ? -0.200 8.431 -10.277 1.00 98.56 99 LEU A CA 1
ATOM 757 C C . LEU A 1 99 ? -0.784 7.199 -9.573 1.00 98.56 99 LEU A C 1
ATOM 759 O O . LEU A 1 99 ? -1.997 7.091 -9.445 1.00 98.56 99 LEU A O 1
ATOM 763 N N . GLY A 1 100 ? 0.068 6.324 -9.030 1.00 98.50 100 GLY A N 1
ATOM 764 C CA . GLY A 1 100 ? -0.387 5.183 -8.232 1.00 98.50 100 GLY A CA 1
ATOM 765 C C . GLY A 1 100 ? -1.177 5.608 -6.988 1.00 98.50 100 GLY A C 1
ATOM 766 O O . GLY A 1 100 ? -2.230 5.043 -6.703 1.00 98.50 100 GLY A O 1
ATOM 767 N N . LEU A 1 101 ? -0.725 6.643 -6.269 1.00 98.69 101 LEU A N 1
ATOM 768 C CA . LEU A 1 101 ? -1.476 7.177 -5.126 1.00 98.69 101 LEU A CA 1
ATOM 769 C C . LEU A 1 101 ? -2.872 7.657 -5.548 1.00 98.69 101 LEU A C 1
ATOM 771 O O . LEU A 1 101 ? -3.850 7.370 -4.865 1.00 98.69 101 LEU A O 1
ATOM 775 N N . GLN A 1 102 ? -2.970 8.361 -6.678 1.00 98.69 102 GLN A N 1
ATOM 776 C CA . GLN A 1 102 ? -4.243 8.851 -7.211 1.00 98.69 102 GLN A CA 1
ATOM 777 C C . GLN A 1 102 ? -5.191 7.709 -7.597 1.00 98.69 102 GLN A C 1
ATOM 779 O O . GLN A 1 102 ? -6.378 7.801 -7.299 1.00 98.69 102 GLN A O 1
ATOM 784 N N . GLU A 1 103 ? -4.680 6.627 -8.193 1.00 98.69 103 GLU A N 1
ATOM 785 C CA . GLU A 1 103 ? -5.482 5.436 -8.505 1.00 98.69 103 GLU A CA 1
ATOM 786 C C . GLU A 1 103 ? -6.077 4.813 -7.240 1.00 98.69 103 GLU A C 1
ATOM 788 O O . GLU A 1 103 ? -7.284 4.606 -7.175 1.00 98.69 103 GLU A O 1
ATOM 793 N N . ILE A 1 104 ? -5.270 4.582 -6.198 1.00 98.69 104 ILE A N 1
ATOM 794 C CA . ILE A 1 104 ? -5.777 4.004 -4.942 1.00 98.69 104 ILE A CA 1
ATOM 795 C C . ILE A 1 104 ? -6.799 4.934 -4.276 1.00 98.69 104 ILE A C 1
ATOM 797 O O . ILE A 1 104 ? -7.792 4.447 -3.745 1.00 98.69 104 ILE A O 1
ATOM 801 N N . ILE A 1 105 ? -6.587 6.255 -4.304 1.00 98.69 105 ILE A N 1
ATOM 802 C CA . ILE A 1 105 ? -7.550 7.226 -3.757 1.00 98.69 105 ILE A CA 1
ATOM 803 C C . ILE A 1 105 ? -8.883 7.157 -4.516 1.00 98.69 105 ILE A C 1
ATOM 805 O O . ILE A 1 105 ? -9.937 7.151 -3.883 1.00 98.69 105 ILE A O 1
ATOM 809 N N . ALA A 1 106 ? -8.848 7.068 -5.849 1.00 98.69 106 ALA A N 1
ATOM 810 C CA . ALA A 1 106 ? -10.054 6.926 -6.662 1.00 98.69 106 ALA A CA 1
ATOM 811 C C . ALA A 1 106 ? -10.786 5.606 -6.370 1.00 98.69 106 ALA A C 1
ATOM 813 O O . ALA A 1 106 ? -12.004 5.605 -6.210 1.00 98.69 106 ALA A O 1
ATOM 814 N N . VAL A 1 107 ? -10.043 4.503 -6.227 1.00 98.75 107 VAL A N 1
ATOM 815 C CA . VAL A 1 107 ? -10.606 3.203 -5.837 1.00 98.75 107 VAL A CA 1
ATOM 816 C C . VAL A 1 107 ? -11.232 3.275 -4.441 1.00 98.75 107 VAL A C 1
ATOM 818 O O . VAL A 1 107 ? -12.348 2.805 -4.260 1.00 98.75 107 VAL A O 1
ATOM 821 N N . ALA A 1 108 ? -10.571 3.901 -3.463 1.00 98.44 108 ALA A N 1
ATOM 822 C CA . ALA A 1 108 ? -11.120 4.065 -2.115 1.00 98.44 108 ALA A CA 1
ATOM 823 C C . ALA A 1 108 ? -12.453 4.830 -2.136 1.00 98.44 108 ALA A C 1
ATOM 825 O O . ALA A 1 108 ? -13.433 4.388 -1.539 1.00 98.44 108 ALA A O 1
ATOM 826 N N . ALA A 1 109 ? -12.506 5.943 -2.874 1.00 98.44 109 ALA A N 1
ATOM 827 C CA . ALA A 1 109 ? -13.714 6.751 -3.008 1.00 98.44 109 ALA A CA 1
ATOM 828 C C . ALA A 1 109 ? -14.873 5.971 -3.651 1.00 98.44 109 ALA A C 1
ATOM 830 O O . ALA A 1 109 ? -16.010 6.105 -3.210 1.00 98.44 109 ALA A O 1
ATOM 831 N N . ALA A 1 110 ? -14.590 5.126 -4.647 1.00 98.31 110 ALA A N 1
ATOM 832 C CA . ALA A 1 110 ? -15.601 4.299 -5.307 1.00 98.31 110 ALA A CA 1
ATOM 833 C C . ALA A 1 110 ? -16.137 3.150 -4.428 1.00 98.31 110 ALA A C 1
ATOM 835 O O . ALA A 1 110 ? -17.190 2.593 -4.721 1.00 98.31 110 ALA A O 1
ATOM 836 N N . HIS A 1 111 ? -15.441 2.828 -3.333 1.00 97.56 111 HIS A N 1
ATOM 837 C CA . HIS A 1 111 ? -15.878 1.894 -2.287 1.00 97.56 111 HIS A CA 1
ATOM 838 C C . HIS A 1 111 ? -16.434 2.623 -1.047 1.00 97.56 111 HIS A C 1
ATOM 840 O O . HIS A 1 111 ? -16.405 2.079 0.055 1.00 97.56 111 HIS A O 1
ATOM 846 N N . ASP A 1 112 ? -16.914 3.864 -1.208 1.00 97.12 112 ASP A N 1
ATOM 847 C CA . ASP A 1 112 ? -17.483 4.716 -0.149 1.00 97.12 112 ASP A CA 1
ATOM 848 C C . ASP A 1 112 ? -16.513 5.037 1.006 1.00 97.12 112 ASP A C 1
ATOM 850 O O . ASP A 1 112 ? -16.914 5.309 2.144 1.00 97.12 112 ASP A O 1
ATOM 854 N N . ILE A 1 113 ? -15.206 5.035 0.729 1.00 97.44 113 ILE A N 1
ATOM 855 C CA . ILE A 1 113 ? -14.164 5.337 1.714 1.00 97.44 113 ILE A CA 1
ATOM 856 C C . ILE A 1 113 ? -13.532 6.681 1.378 1.00 97.44 113 ILE A C 1
ATOM 858 O O . ILE A 1 113 ? -12.562 6.794 0.627 1.00 97.44 113 ILE A O 1
ATOM 862 N N . SER A 1 114 ? -14.083 7.722 1.997 1.00 95.00 114 SER A N 1
ATOM 863 C CA . SER A 1 114 ? -13.579 9.089 1.893 1.00 95.00 114 SER A CA 1
ATOM 864 C C . SER A 1 114 ? -12.272 9.246 2.667 1.00 95.00 114 SER A C 1
ATOM 866 O O . SER A 1 114 ? -12.264 9.442 3.885 1.00 95.00 114 SER A O 1
ATOM 868 N N . LEU A 1 115 ? -11.151 9.153 1.953 1.00 97.69 115 LEU A N 1
ATOM 869 C CA . LEU A 1 115 ? -9.845 9.526 2.486 1.00 97.69 115 LEU A CA 1
ATOM 870 C C . LEU A 1 115 ? -9.756 11.054 2.690 1.00 97.69 115 LEU A C 1
ATOM 872 O O . LEU A 1 115 ? -10.444 11.796 1.986 1.00 97.69 115 LEU A O 1
ATOM 876 N N . PRO A 1 116 ? -8.914 11.539 3.623 1.00 97.25 116 PRO A N 1
ATOM 877 C CA . PRO A 1 116 ? -8.680 12.973 3.799 1.00 97.25 116 PRO A CA 1
ATOM 878 C C . PRO A 1 116 ? -8.218 13.644 2.498 1.00 97.25 116 PRO A C 1
ATOM 880 O O . PRO A 1 116 ? -7.487 13.036 1.715 1.00 97.25 116 PRO A O 1
ATOM 883 N N . GLU A 1 117 ? -8.594 14.905 2.283 1.00 95.69 117 GLU A N 1
ATOM 884 C CA . GLU A 1 117 ? -8.226 15.667 1.077 1.00 95.69 117 GLU A CA 1
ATOM 885 C C . GLU A 1 117 ? -6.697 15.761 0.913 1.00 95.69 117 GLU A C 1
ATOM 887 O O . GLU A 1 117 ? -6.141 15.669 -0.183 1.00 95.69 117 GLU A O 1
ATOM 892 N N . GLU A 1 118 ? -5.996 15.852 2.037 1.00 97.12 118 GLU A N 1
ATOM 893 C CA . GLU A 1 118 ? -4.548 15.909 2.140 1.00 97.12 118 GLU A CA 1
ATOM 894 C C . GLU A 1 118 ? -3.848 14.549 1.986 1.00 97.12 118 GLU A C 1
ATOM 896 O O . GLU A 1 118 ? -2.617 14.522 1.956 1.00 97.12 118 GLU A O 1
ATOM 901 N N . ALA A 1 119 ? -4.576 13.430 1.848 1.00 97.75 119 ALA A N 1
ATOM 902 C CA . ALA A 1 119 ? -4.013 12.075 1.879 1.00 97.75 119 ALA A CA 1
ATOM 903 C C . ALA A 1 119 ? -2.815 11.902 0.934 1.00 97.75 119 ALA A C 1
ATOM 905 O O . ALA A 1 119 ? -1.771 11.386 1.335 1.00 97.75 119 ALA A O 1
ATOM 906 N N . LEU A 1 120 ? -2.919 12.398 -0.302 1.00 98.25 120 LEU A N 1
ATOM 907 C CA . LEU A 1 120 ? -1.823 12.345 -1.271 1.00 98.25 120 LEU A CA 1
ATOM 908 C C . LEU A 1 120 ? -0.567 13.068 -0.761 1.00 98.25 120 LEU A C 1
ATOM 910 O O . LEU A 1 120 ? 0.537 12.532 -0.862 1.00 98.25 120 LEU A O 1
ATOM 914 N N . GLN A 1 121 ? -0.721 14.269 -0.199 1.00 98.06 121 GLN A N 1
ATOM 915 C CA . GLN A 1 121 ? 0.407 15.059 0.302 1.00 98.06 121 GLN A CA 1
ATOM 916 C C . GLN A 1 121 ? 0.989 14.463 1.579 1.00 98.06 121 GLN A C 1
ATOM 918 O O . GLN A 1 121 ? 2.209 14.395 1.719 1.00 98.06 121 GLN A O 1
ATOM 923 N N . THR A 1 122 ? 0.134 13.965 2.472 1.00 98.25 122 THR A N 1
ATOM 924 C CA . THR A 1 122 ? 0.546 13.241 3.675 1.00 98.25 122 THR A CA 1
ATOM 925 C C . THR A 1 122 ? 1.435 12.054 3.317 1.00 98.25 122 THR A C 1
ATOM 927 O O . THR A 1 122 ? 2.506 11.896 3.899 1.00 98.25 122 THR A O 1
ATOM 930 N N . ILE A 1 123 ? 1.042 11.247 2.329 1.00 98.31 123 ILE A N 1
ATOM 931 C CA . ILE A 1 123 ? 1.809 10.060 1.936 1.00 98.31 123 ILE A CA 1
ATOM 932 C C . ILE A 1 123 ? 3.116 10.431 1.233 1.00 98.31 123 ILE A C 1
ATOM 934 O O . ILE A 1 123 ? 4.148 9.819 1.502 1.00 98.31 123 ILE A O 1
ATOM 938 N N . ILE A 1 124 ? 3.119 11.467 0.392 1.00 98.19 124 ILE A N 1
ATOM 939 C CA . ILE A 1 124 ? 4.360 11.984 -0.201 1.00 98.19 124 ILE A CA 1
ATOM 940 C C . ILE A 1 124 ? 5.331 12.456 0.888 1.00 98.19 124 ILE A C 1
ATOM 942 O O . ILE A 1 124 ? 6.505 12.093 0.852 1.00 98.19 124 ILE A O 1
ATOM 946 N N . ALA A 1 125 ? 4.848 13.218 1.870 1.00 98.19 125 ALA A N 1
ATOM 947 C CA . ALA A 1 125 ? 5.670 13.685 2.982 1.00 98.19 125 ALA A CA 1
ATOM 948 C C . ALA A 1 125 ? 6.211 12.513 3.817 1.00 98.19 125 ALA A C 1
ATOM 950 O O . ALA A 1 125 ? 7.380 12.518 4.203 1.00 98.19 125 ALA A O 1
ATOM 951 N N . MET A 1 126 ? 5.399 11.472 4.038 1.00 96.81 126 MET A N 1
ATOM 952 C CA . MET A 1 126 ? 5.865 10.230 4.660 1.00 96.81 126 MET A CA 1
ATOM 953 C C . MET A 1 126 ? 6.981 9.587 3.839 1.00 96.81 126 MET A C 1
ATOM 955 O O . MET A 1 126 ? 8.015 9.242 4.407 1.00 96.81 126 MET A O 1
ATOM 959 N N . TYR A 1 127 ? 6.823 9.473 2.515 1.00 97.62 127 TYR A N 1
ATOM 960 C CA . TYR A 1 127 ? 7.885 8.951 1.658 1.00 97.62 127 TYR A CA 1
ATOM 961 C C . TYR A 1 127 ? 9.160 9.758 1.754 1.00 97.62 127 TYR A C 1
ATOM 963 O O . TYR A 1 127 ? 10.215 9.140 1.777 1.00 97.62 127 TYR A O 1
ATOM 971 N N . ASP A 1 128 ? 9.090 11.085 1.834 1.00 97.38 128 ASP A N 1
ATOM 972 C CA . ASP A 1 128 ? 10.261 11.955 1.959 1.00 97.38 128 ASP A CA 1
ATOM 973 C C . ASP A 1 128 ? 10.955 11.808 3.327 1.00 97.38 128 ASP A C 1
ATOM 975 O O . ASP A 1 128 ? 12.183 11.903 3.410 1.00 97.38 128 ASP A O 1
ATOM 979 N N . GLY A 1 129 ? 10.194 11.486 4.377 1.00 95.38 129 GLY A N 1
ATOM 980 C CA . GLY A 1 129 ? 10.700 11.219 5.727 1.00 95.38 129 GLY A CA 1
ATOM 981 C C . GLY A 1 129 ? 11.311 9.827 5.937 1.00 95.38 129 GLY A C 1
ATOM 982 O O . GLY A 1 129 ? 11.999 9.613 6.934 1.00 95.38 129 GLY A O 1
ATOM 983 N N . LEU A 1 130 ? 11.098 8.873 5.022 1.00 93.50 130 LEU A N 1
ATOM 984 C CA . LEU A 1 130 ? 11.689 7.533 5.136 1.00 93.50 130 LEU A CA 1
ATOM 985 C C . LEU A 1 130 ? 13.221 7.569 5.026 1.00 93.50 130 LEU A C 1
ATOM 987 O O . LEU A 1 130 ? 13.795 8.402 4.316 1.00 93.50 130 LEU A O 1
ATOM 991 N N . VAL A 1 131 ? 13.895 6.615 5.673 1.00 94.44 131 VAL A N 1
ATOM 992 C CA . VAL A 1 131 ? 15.346 6.438 5.522 1.00 94.44 131 VAL A CA 1
ATOM 993 C C . VAL A 1 131 ? 1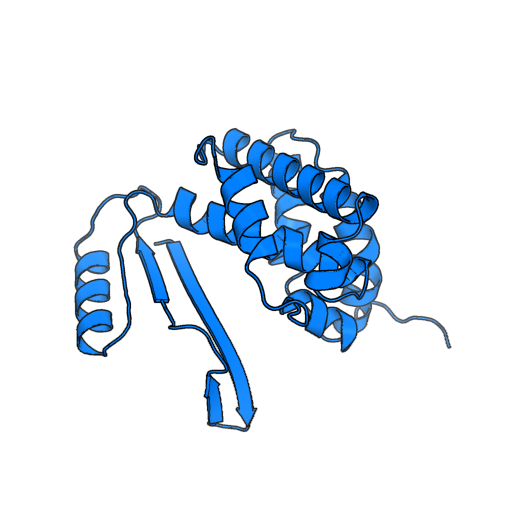5.648 6.071 4.058 1.00 94.44 131 VAL A C 1
ATOM 995 O O . VAL A 1 131 ? 15.031 5.141 3.535 1.00 94.44 131 VAL A O 1
ATOM 998 N N . PRO A 1 132 ? 16.578 6.759 3.363 1.00 96.62 132 PRO A N 1
ATOM 999 C CA . PRO A 1 132 ? 16.764 6.596 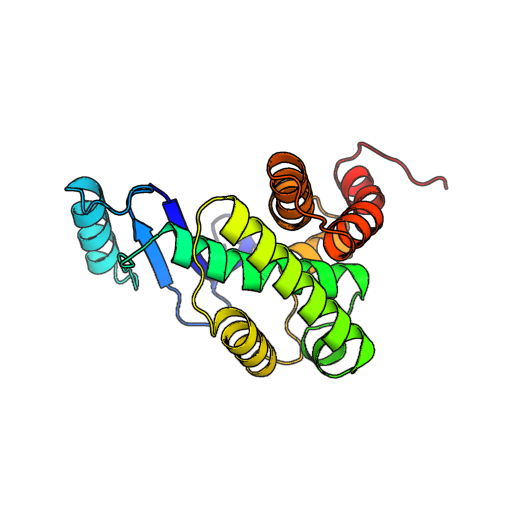1.917 1.00 96.62 132 PRO A CA 1
ATOM 1000 C C . PRO A 1 132 ? 17.045 5.161 1.449 1.00 96.62 132 PRO A C 1
ATOM 1002 O O . PRO A 1 132 ? 16.677 4.796 0.336 1.00 96.62 132 PRO A O 1
ATOM 1005 N N . GLN A 1 133 ? 17.682 4.341 2.285 1.00 95.56 133 GLN A N 1
ATOM 1006 C CA . GLN A 1 133 ? 18.049 2.956 1.978 1.00 95.56 133 GLN A CA 1
ATOM 1007 C C . GLN A 1 133 ? 16.915 1.954 2.248 1.00 95.56 133 GLN A C 1
ATOM 1009 O O . GLN A 1 133 ? 17.059 0.775 1.929 1.00 95.56 133 GLN A O 1
ATOM 1014 N N . SER A 1 134 ? 15.793 2.387 2.829 1.00 93.62 134 SER A N 1
ATOM 1015 C CA . SER A 1 134 ? 14.691 1.493 3.177 1.00 93.62 134 SER A CA 1
ATOM 1016 C C . SER A 1 134 ? 14.017 0.887 1.943 1.00 93.62 134 SER A C 1
ATOM 1018 O O . SER A 1 134 ? 13.798 1.543 0.920 1.00 93.62 134 SER A O 1
ATOM 1020 N N . THR A 1 135 ? 13.622 -0.375 2.089 1.00 95.12 135 THR A N 1
ATOM 1021 C CA . THR A 1 135 ? 12.856 -1.154 1.111 1.00 95.12 135 THR A CA 1
ATOM 1022 C C . THR A 1 135 ? 11.552 -1.646 1.735 1.00 95.12 135 THR A C 1
ATOM 1024 O O . THR A 1 135 ? 11.462 -1.831 2.954 1.00 95.12 135 THR A O 1
ATOM 1027 N N . ALA A 1 136 ? 10.535 -1.872 0.907 1.00 94.75 136 ALA A N 1
ATOM 1028 C CA . ALA A 1 136 ? 9.287 -2.496 1.347 1.00 94.75 136 ALA A CA 1
ATOM 1029 C C . ALA A 1 136 ? 9.457 -4.020 1.521 1.00 94.75 136 ALA A C 1
ATOM 1031 O O . ALA A 1 136 ? 10.375 -4.613 0.954 1.00 94.75 136 ALA A O 1
ATOM 1032 N N . SER A 1 137 ? 8.584 -4.672 2.297 1.00 93.62 137 SER A N 1
ATOM 1033 C CA . SER A 1 137 ? 8.609 -6.136 2.486 1.00 93.62 137 SER A CA 1
ATOM 1034 C C . SER A 1 137 ? 8.402 -6.889 1.175 1.00 93.62 137 SER A C 1
ATOM 1036 O O . SER A 1 137 ? 9.277 -7.651 0.782 1.00 93.62 137 SER A O 1
ATOM 1038 N N . LEU A 1 138 ? 7.323 -6.577 0.451 1.00 96.69 138 LEU A N 1
ATOM 1039 C CA . LEU A 1 138 ? 7.017 -7.172 -0.853 1.00 96.69 138 LEU A CA 1
ATOM 1040 C C . LEU A 1 138 ? 8.181 -6.997 -1.837 1.00 96.69 138 LEU A C 1
ATOM 1042 O O . LEU A 1 138 ? 8.542 -7.938 -2.536 1.00 96.69 138 LEU A O 1
ATOM 1046 N N . GLN A 1 139 ? 8.817 -5.819 -1.856 1.00 97.12 139 GLN A N 1
ATOM 1047 C CA . GLN A 1 139 ? 10.015 -5.583 -2.667 1.00 97.12 139 GLN A CA 1
ATOM 1048 C C . GLN A 1 139 ? 11.128 -6.586 -2.336 1.00 97.12 139 GLN A C 1
ATOM 1050 O O . GLN A 1 139 ? 11.731 -7.135 -3.256 1.00 97.12 139 GLN A O 1
ATOM 1055 N N . ARG A 1 140 ? 11.414 -6.825 -1.049 1.00 96.06 140 ARG A N 1
ATOM 1056 C CA . ARG A 1 140 ? 12.440 -7.795 -0.639 1.00 96.06 140 ARG A CA 1
ATOM 1057 C C . ARG A 1 140 ? 12.067 -9.214 -1.047 1.00 96.06 140 ARG A C 1
ATOM 1059 O O . ARG A 1 140 ? 12.912 -9.886 -1.625 1.00 96.06 140 ARG A O 1
ATOM 1066 N N . ASP A 1 141 ? 10.820 -9.631 -0.836 1.00 97.19 141 ASP A N 1
ATOM 1067 C CA . ASP A 1 141 ? 10.363 -10.974 -1.216 1.00 97.19 141 ASP A CA 1
ATOM 1068 C C . ASP A 1 141 ? 10.518 -11.209 -2.724 1.00 97.19 141 ASP A C 1
ATOM 1070 O O . ASP A 1 141 ? 11.128 -12.194 -3.139 1.00 97.19 141 ASP A O 1
ATOM 1074 N N . VAL A 1 142 ? 10.085 -10.248 -3.548 1.00 97.50 142 VAL A N 1
ATOM 1075 C CA . VAL A 1 142 ? 10.263 -10.299 -5.009 1.00 97.50 142 VAL A CA 1
ATOM 1076 C C . VAL A 1 142 ? 11.747 -10.343 -5.395 1.00 97.50 142 VAL A C 1
ATOM 1078 O O . VAL A 1 142 ? 12.134 -11.092 -6.294 1.00 97.50 142 VAL A O 1
ATOM 1081 N N . MET A 1 143 ? 12.604 -9.554 -4.740 1.00 96.50 143 MET A N 1
ATOM 1082 C CA . MET A 1 143 ? 14.045 -9.531 -5.025 1.00 96.50 143 MET A CA 1
ATOM 1083 C C . MET A 1 143 ? 14.757 -10.823 -4.610 1.00 96.50 143 MET A C 1
ATOM 1085 O O . MET A 1 143 ? 15.711 -11.215 -5.282 1.00 96.50 143 MET A O 1
ATOM 1089 N N . GLU A 1 144 ? 14.288 -11.476 -3.548 1.00 96.56 144 GLU A N 1
ATOM 1090 C CA . GLU A 1 144 ? 14.797 -12.751 -3.032 1.00 96.56 144 GLU A CA 1
ATOM 1091 C C . GLU A 1 144 ? 14.153 -13.973 -3.711 1.00 96.56 144 GLU A C 1
ATOM 1093 O O . GLU A 1 144 ? 14.519 -15.108 -3.405 1.00 96.56 144 GLU A O 1
ATOM 1098 N N . GLY A 1 145 ? 13.211 -13.765 -4.639 1.00 96.44 145 GLY A N 1
ATOM 1099 C CA . GLY A 1 145 ? 12.514 -14.843 -5.343 1.00 96.44 145 GLY A CA 1
ATOM 1100 C C . GLY A 1 145 ? 11.581 -15.657 -4.443 1.00 96.44 145 GLY A C 1
ATOM 1101 O O . GLY A 1 145 ? 11.361 -16.840 -4.701 1.00 96.44 145 GLY A O 1
ATOM 1102 N N . ARG A 1 146 ? 11.058 -15.045 -3.376 1.00 97.19 146 ARG A N 1
ATOM 1103 C CA . ARG A 1 146 ? 10.101 -15.649 -2.442 1.00 97.19 146 ARG A CA 1
ATOM 1104 C C . ARG A 1 146 ? 8.666 -15.262 -2.805 1.00 97.19 146 ARG A C 1
ATOM 1106 O O . ARG A 1 146 ? 8.459 -14.185 -3.361 1.00 97.19 146 ARG A O 1
ATOM 1113 N N . PRO A 1 147 ? 7.670 -16.109 -2.479 1.00 97.62 147 PRO A N 1
ATOM 1114 C CA . PRO A 1 147 ? 6.270 -15.714 -2.566 1.00 97.62 147 PRO A CA 1
ATOM 1115 C C . PRO A 1 147 ? 6.034 -14.424 -1.781 1.00 97.62 147 PRO A C 1
ATOM 1117 O O . PRO A 1 147 ? 6.446 -14.330 -0.626 1.00 97.62 147 PRO A O 1
ATOM 1120 N N . SER A 1 148 ? 5.367 -13.457 -2.402 1.00 97.62 148 SER A N 1
ATOM 1121 C CA . SER A 1 148 ? 5.140 -12.137 -1.823 1.00 97.62 148 SER A CA 1
ATOM 1122 C C . SER A 1 148 ? 3.651 -11.871 -1.579 1.00 97.62 148 SER A C 1
ATOM 1124 O O . SER A 1 148 ? 2.777 -12.703 -1.843 1.00 97.62 148 SER A O 1
ATOM 1126 N N . GLU A 1 149 ? 3.340 -10.674 -1.087 1.00 96.81 149 GLU A N 1
ATOM 1127 C CA . GLU A 1 149 ? 1.969 -10.186 -0.915 1.00 96.81 149 GLU A CA 1
ATOM 1128 C C . GLU A 1 149 ? 1.398 -9.551 -2.201 1.00 96.81 149 GLU A C 1
ATOM 1130 O O . GLU A 1 149 ? 0.476 -8.738 -2.120 1.00 96.81 149 GLU A O 1
ATOM 1135 N N . LEU A 1 150 ? 1.922 -9.895 -3.392 1.00 98.31 150 LEU A N 1
ATOM 1136 C CA . LEU A 1 150 ? 1.521 -9.294 -4.674 1.00 98.31 150 LEU A CA 1
ATOM 1137 C C . LEU A 1 150 ? 0.000 -9.261 -4.862 1.00 98.31 150 LEU A C 1
ATOM 1139 O O . LEU A 1 150 ? -0.551 -8.207 -5.171 1.00 98.31 150 LEU A O 1
ATOM 1143 N N . GLU A 1 151 ? -0.679 -10.382 -4.614 1.00 98.12 151 GLU A N 1
ATOM 1144 C CA . GLU A 1 151 ? -2.136 -10.493 -4.755 1.00 98.12 151 GLU A CA 1
ATOM 1145 C C . GLU A 1 151 ? -2.919 -9.676 -3.724 1.00 98.12 151 GLU A C 1
ATOM 1147 O O . GLU A 1 151 ? -4.000 -9.167 -4.025 1.00 98.12 151 GLU A O 1
ATOM 1152 N N . ALA A 1 152 ? -2.392 -9.559 -2.505 1.00 96.81 152 ALA A N 1
ATOM 1153 C CA . ALA A 1 152 ? -3.055 -8.880 -1.395 1.00 96.81 152 ALA A CA 1
ATOM 1154 C C . ALA A 1 152 ? -2.830 -7.361 -1.417 1.00 96.81 152 ALA A C 1
ATOM 1156 O O . ALA A 1 152 ? -3.667 -6.620 -0.910 1.00 96.81 152 ALA A O 1
ATOM 1157 N N . GLN A 1 153 ? -1.723 -6.897 -2.006 1.00 97.44 153 GLN A N 1
ATOM 1158 C CA . GLN A 1 153 ? -1.397 -5.476 -2.126 1.00 97.44 153 GLN A CA 1
ATOM 1159 C C . GLN A 1 153 ? -1.709 -4.941 -3.527 1.00 97.44 153 GLN A C 1
ATOM 1161 O O . GLN A 1 153 ? -2.712 -4.267 -3.736 1.00 97.44 153 GLN A O 1
ATOM 1166 N N . ILE A 1 154 ? -0.858 -5.257 -4.504 1.00 98.44 154 ILE A N 1
ATOM 1167 C CA . ILE A 1 154 ? -0.912 -4.684 -5.856 1.00 98.44 154 ILE A CA 1
ATOM 1168 C C . ILE A 1 154 ? -2.131 -5.219 -6.621 1.00 98.44 154 ILE A C 1
ATOM 1170 O O . ILE A 1 154 ? -2.889 -4.447 -7.203 1.00 98.44 154 ILE A O 1
ATOM 1174 N N . GLY A 1 155 ? -2.355 -6.535 -6.571 1.00 98.50 155 GLY A N 1
ATOM 1175 C CA . GLY A 1 155 ? -3.500 -7.188 -7.204 1.00 98.50 155 GLY A CA 1
ATOM 1176 C C . GLY A 1 155 ? -4.837 -6.752 -6.603 1.00 98.50 155 GLY A C 1
ATOM 1177 O O . GLY A 1 155 ? -5.828 -6.667 -7.322 1.00 98.50 155 GLY A O 1
ATOM 1178 N N . ALA A 1 156 ? -4.869 -6.399 -5.313 1.00 98.56 156 ALA A N 1
ATOM 1179 C CA . ALA A 1 156 ? -6.080 -5.894 -4.672 1.00 98.56 156 ALA A CA 1
ATOM 1180 C C . ALA A 1 156 ? -6.529 -4.549 -5.256 1.00 98.56 156 ALA A C 1
ATOM 1182 O O . ALA A 1 156 ? -7.719 -4.380 -5.491 1.00 98.56 156 ALA A O 1
ATOM 1183 N N . VAL A 1 157 ? -5.600 -3.637 -5.577 1.00 98.69 157 VAL A N 1
ATOM 1184 C CA . VAL A 1 157 ? -5.948 -2.370 -6.250 1.00 98.69 157 VAL A CA 1
ATOM 1185 C C . VAL A 1 157 ? -6.609 -2.635 -7.599 1.00 98.69 157 VAL A C 1
ATOM 1187 O O . VAL A 1 157 ? -7.646 -2.052 -7.893 1.00 98.69 157 VAL A O 1
ATOM 1190 N N . VAL A 1 158 ? -6.041 -3.550 -8.391 1.00 98.81 158 VAL A N 1
ATOM 1191 C CA . VAL A 1 158 ? -6.580 -3.905 -9.712 1.00 98.81 158 VAL A CA 1
ATOM 1192 C C . VAL A 1 158 ? -7.973 -4.524 -9.591 1.00 98.81 158 VAL A C 1
ATOM 1194 O O . VAL A 1 158 ? -8.879 -4.116 -10.312 1.00 98.81 158 VAL A O 1
ATOM 1197 N N . ARG A 1 159 ? -8.169 -5.474 -8.666 1.00 98.75 159 ARG A N 1
ATOM 1198 C CA . ARG A 1 159 ? -9.478 -6.114 -8.450 1.00 98.75 159 ARG A CA 1
ATOM 1199 C C . ARG A 1 159 ? -10.529 -5.119 -7.962 1.00 98.75 159 ARG A C 1
ATOM 1201 O O . ARG A 1 159 ? -11.597 -5.042 -8.554 1.00 98.75 159 ARG A O 1
ATOM 1208 N N . PHE A 1 160 ? -10.215 -4.313 -6.948 1.00 98.62 160 PHE A N 1
ATOM 1209 C CA . PHE A 1 160 ? -11.150 -3.315 -6.420 1.00 98.62 160 PHE A CA 1
ATOM 1210 C C . PHE A 1 160 ? -11.469 -2.213 -7.432 1.00 98.62 160 PHE A C 1
ATOM 1212 O O . PHE A 1 160 ? -12.600 -1.733 -7.461 1.00 98.62 160 PHE A O 1
ATOM 1219 N N . GLY A 1 161 ? -10.505 -1.839 -8.280 1.00 98.69 161 GLY A N 1
ATOM 1220 C CA . GLY A 1 161 ? -10.745 -0.937 -9.403 1.00 98.69 161 GLY A CA 1
ATOM 1221 C C . GLY A 1 161 ? -11.716 -1.532 -10.418 1.00 98.69 161 GLY A C 1
ATOM 1222 O O . GLY A 1 161 ? -12.688 -0.882 -10.781 1.00 98.69 161 GLY A O 1
ATOM 1223 N N . GLN A 1 162 ? -11.523 -2.794 -10.811 1.00 98.56 162 GLN A N 1
ATOM 1224 C CA . GLN A 1 162 ? -12.435 -3.494 -11.724 1.00 98.56 162 GLN A CA 1
ATOM 1225 C C . GLN A 1 162 ? -13.852 -3.643 -11.157 1.00 98.56 162 GLN A C 1
ATOM 1227 O O . GLN A 1 162 ? -14.819 -3.424 -11.880 1.00 98.56 162 GLN A O 1
ATOM 1232 N N . GLU A 1 163 ? -13.983 -3.990 -9.874 1.00 98.50 163 GLU A N 1
ATOM 1233 C CA . GLU A 1 163 ? -15.278 -4.121 -9.188 1.00 98.50 163 GLU A CA 1
ATOM 1234 C C . GLU A 1 163 ? -16.081 -2.811 -9.177 1.00 98.50 163 GLU A C 1
ATOM 1236 O O . GLU A 1 163 ? -17.310 -2.850 -9.187 1.00 98.50 163 GLU A O 1
ATOM 1241 N N . ALA A 1 164 ? -15.391 -1.668 -9.179 1.00 98.06 164 ALA A N 1
ATOM 1242 C CA . ALA A 1 164 ? -15.988 -0.340 -9.083 1.00 98.06 164 ALA A CA 1
ATOM 1243 C C . ALA A 1 164 ? -15.892 0.492 -10.380 1.00 98.06 164 ALA A C 1
ATOM 1245 O O . ALA A 1 164 ? -16.157 1.691 -10.349 1.00 98.06 164 ALA A O 1
ATOM 1246 N N . ASP A 1 165 ? -15.502 -0.122 -11.504 1.00 98.38 165 ASP A N 1
ATOM 1247 C CA . ASP A 1 165 ? -15.287 0.542 -12.804 1.00 98.38 165 ASP A CA 1
ATOM 1248 C C . ASP A 1 165 ? -14.315 1.747 -12.746 1.00 98.38 165 ASP A C 1
ATOM 1250 O O . ASP A 1 165 ? -14.462 2.759 -13.432 1.00 98.38 165 ASP A O 1
ATOM 1254 N N . VAL A 1 166 ? -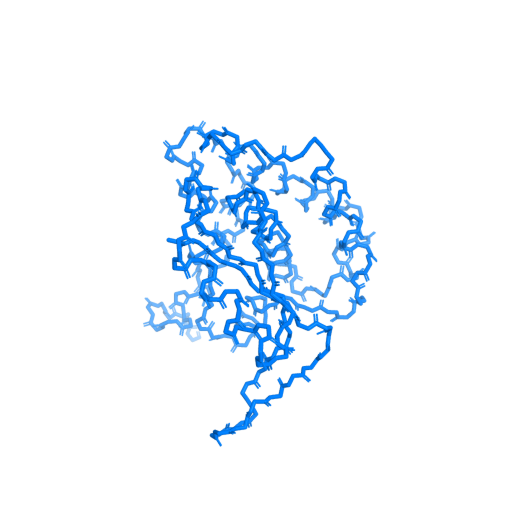13.282 1.640 -11.904 1.00 98.75 166 VAL A N 1
ATOM 1255 C CA . VAL A 1 166 ? -12.197 2.621 -11.773 1.00 98.75 166 VAL A CA 1
ATOM 1256 C C . VAL A 1 166 ? -10.952 2.107 -12.488 1.00 98.75 166 VAL A C 1
ATOM 1258 O O . VAL A 1 166 ? -10.417 1.043 -12.175 1.00 98.75 166 VAL A O 1
ATOM 1261 N N . ALA A 1 167 ? -10.437 2.897 -13.430 1.00 98.56 167 ALA A N 1
ATOM 1262 C CA . ALA A 1 167 ? -9.210 2.564 -14.140 1.00 98.56 167 ALA A CA 1
ATOM 1263 C C . ALA A 1 167 ? -7.982 2.642 -13.214 1.00 98.56 167 ALA A C 1
ATOM 1265 O O . ALA A 1 167 ? -7.716 3.677 -12.603 1.00 98.56 167 ALA A O 1
ATOM 1266 N N . THR A 1 168 ? -7.186 1.570 -13.185 1.00 98.75 168 THR A N 1
ATOM 1267 C CA . THR A 1 168 ? -5.940 1.482 -12.400 1.00 98.75 168 THR A CA 1
ATOM 1268 C C . THR A 1 168 ? -4.719 1.135 -13.272 1.00 98.75 168 THR A C 1
ATOM 1270 O O . THR A 1 168 ? -4.055 0.127 -13.019 1.00 98.75 168 THR A O 1
ATOM 1273 N N . PRO A 1 169 ? -4.432 1.872 -14.363 1.00 98.69 169 PRO A N 1
ATOM 1274 C CA . PRO A 1 169 ? -3.418 1.474 -15.342 1.00 98.69 169 PRO A CA 1
ATOM 1275 C C . PRO A 1 169 ? -2.003 1.328 -14.762 1.00 98.69 169 PRO A C 1
ATOM 1277 O O . PRO A 1 169 ? -1.277 0.417 -15.168 1.00 98.69 169 PRO A O 1
ATOM 1280 N N . MET A 1 170 ? -1.601 2.172 -13.807 1.00 98.38 170 MET A N 1
ATOM 1281 C CA . MET A 1 170 ? -0.312 2.058 -13.122 1.00 98.38 170 MET A CA 1
ATOM 1282 C C . MET A 1 170 ? -0.244 0.752 -12.333 1.00 98.38 170 MET A C 1
ATOM 1284 O O . MET A 1 170 ? 0.714 -0.009 -12.477 1.00 98.38 170 MET A O 1
ATOM 1288 N N . PHE A 1 171 ? -1.272 0.454 -11.538 1.00 98.62 171 PHE A N 1
ATOM 1289 C CA . PHE A 1 171 ? -1.317 -0.781 -10.758 1.00 98.62 171 PHE A CA 1
ATOM 1290 C C . PHE A 1 171 ? -1.478 -2.035 -11.613 1.00 98.62 171 PHE A C 1
ATOM 1292 O O . PHE A 1 171 ? -0.857 -3.052 -11.309 1.00 98.62 171 PHE A O 1
ATOM 1299 N N . THR A 1 172 ? -2.221 -1.964 -12.717 1.00 98.81 172 THR A N 1
ATOM 1300 C CA . THR A 1 172 ? -2.319 -3.053 -13.695 1.00 98.81 172 THR A CA 1
ATOM 1301 C C . THR A 1 172 ? -0.957 -3.349 -14.313 1.00 98.81 172 THR A C 1
ATOM 1303 O O . THR A 1 172 ? -0.549 -4.509 -14.346 1.00 98.81 172 THR A O 1
ATOM 1306 N N . PHE A 1 173 ? -0.216 -2.319 -14.732 1.00 98.75 173 PHE A N 1
ATOM 1307 C CA . PHE A 1 173 ? 1.135 -2.487 -15.263 1.00 98.75 173 PHE A CA 1
ATOM 1308 C C . PHE A 1 173 ? 2.089 -3.094 -14.225 1.00 98.75 173 PHE A C 1
ATOM 1310 O O . PHE A 1 173 ? 2.788 -4.063 -14.529 1.00 98.75 173 PHE A O 1
ATOM 1317 N N . ILE A 1 174 ? 2.108 -2.562 -12.997 1.00 98.62 174 ILE A N 1
ATOM 1318 C CA . ILE A 1 174 ? 2.969 -3.069 -11.915 1.00 98.62 174 ILE A CA 1
ATOM 1319 C C . ILE A 1 174 ? 2.633 -4.532 -11.612 1.00 98.62 174 ILE A C 1
ATOM 1321 O O . ILE A 1 174 ? 3.536 -5.365 -11.558 1.00 98.62 174 ILE A O 1
ATOM 1325 N N . TYR A 1 175 ? 1.349 -4.860 -11.457 1.00 98.81 175 TYR A N 1
ATOM 1326 C CA . TYR A 1 175 ? 0.897 -6.223 -11.193 1.00 98.81 175 TYR A CA 1
ATOM 1327 C C . TYR A 1 175 ? 1.365 -7.186 -12.287 1.00 98.81 175 TYR A C 1
ATOM 1329 O O . TYR A 1 175 ? 2.040 -8.171 -11.996 1.00 98.81 175 TYR A O 1
ATOM 1337 N N . GLN A 1 176 ? 1.084 -6.864 -13.551 1.00 98.69 176 GLN A N 1
ATOM 1338 C CA . GLN A 1 176 ? 1.442 -7.711 -14.691 1.00 98.69 176 GLN A CA 1
ATOM 1339 C C . GLN A 1 176 ? 2.958 -7.845 -14.877 1.00 98.69 176 GLN A C 1
ATOM 1341 O O . GLN A 1 176 ? 3.429 -8.904 -15.282 1.00 98.69 176 GLN A O 1
ATOM 1346 N N . SER A 1 177 ? 3.731 -6.810 -14.534 1.00 98.56 177 SER A N 1
ATOM 1347 C CA . SER A 1 177 ? 5.198 -6.852 -14.590 1.00 98.56 177 SER A CA 1
ATOM 1348 C C . SER A 1 177 ? 5.798 -7.789 -13.540 1.00 98.56 177 SER A C 1
ATOM 1350 O O . SER A 1 177 ? 6.821 -8.426 -13.787 1.00 98.56 177 SER A O 1
ATOM 1352 N N . LEU A 1 178 ? 5.175 -7.877 -12.362 1.00 98.44 178 LEU A N 1
ATOM 1353 C CA . LEU A 1 178 ? 5.661 -8.687 -11.242 1.00 98.44 178 LEU A CA 1
ATOM 1354 C C . LEU A 1 178 ? 5.089 -10.111 -11.237 1.00 98.44 178 LEU A C 1
ATOM 1356 O O . LEU A 1 178 ? 5.711 -11.013 -10.673 1.00 98.44 178 LEU A O 1
ATOM 1360 N N . LEU A 1 179 ? 3.945 -10.333 -11.889 1.00 98.56 179 LEU A N 1
ATOM 1361 C CA . LEU A 1 179 ? 3.236 -11.612 -11.898 1.00 98.56 179 LEU A CA 1
ATOM 1362 C C . LEU A 1 179 ? 4.118 -12.805 -12.321 1.00 98.56 179 LEU A C 1
ATOM 1364 O O . LEU A 1 179 ? 4.098 -13.810 -11.611 1.00 98.56 179 LEU A O 1
ATOM 1368 N N . PRO A 1 180 ? 4.954 -12.741 -13.381 1.00 98.12 180 PRO A N 1
ATOM 1369 C CA . PRO A 1 180 ? 5.819 -13.869 -13.733 1.00 98.12 180 PRO A CA 1
ATOM 1370 C C . PRO A 1 180 ? 6.806 -14.250 -12.621 1.00 98.12 180 PRO A C 1
ATOM 1372 O O . PRO A 1 180 ? 7.067 -15.434 -12.407 1.00 98.12 180 PRO A O 1
ATOM 1375 N N . MET A 1 181 ? 7.347 -13.260 -11.898 1.00 97.25 181 MET A N 1
ATOM 1376 C CA . MET A 1 181 ? 8.275 -13.502 -10.786 1.00 97.25 181 MET A CA 1
ATOM 1377 C C . MET A 1 181 ? 7.552 -14.153 -9.603 1.00 97.25 181 MET A C 1
ATOM 1379 O O . MET A 1 181 ? 8.068 -15.106 -9.025 1.00 97.25 181 MET A O 1
ATOM 1383 N N . GLU A 1 182 ? 6.340 -13.689 -9.293 1.00 98.12 182 GLU A N 1
ATOM 1384 C CA . GLU A 1 182 ? 5.498 -14.254 -8.236 1.00 98.12 182 GLU A CA 1
ATOM 1385 C C . GLU A 1 182 ? 5.090 -15.704 -8.541 1.00 98.12 182 GLU A C 1
ATOM 1387 O O . GLU A 1 182 ? 5.245 -16.587 -7.695 1.00 98.12 182 GLU A O 1
ATOM 1392 N N . LEU A 1 183 ? 4.627 -15.982 -9.766 1.00 98.31 183 LEU A N 1
ATOM 1393 C CA . LEU A 1 183 ? 4.263 -17.337 -10.196 1.00 98.31 183 LEU A CA 1
ATOM 1394 C C . LEU A 1 183 ? 5.466 -18.283 -10.132 1.00 98.31 183 LEU A C 1
ATOM 1396 O O . LEU A 1 183 ? 5.329 -19.427 -9.692 1.00 98.31 183 LEU A O 1
ATOM 1400 N N . ARG A 1 184 ? 6.658 -17.804 -10.508 1.00 97.19 184 ARG A N 1
ATOM 1401 C CA . ARG A 1 184 ? 7.897 -18.576 -10.368 1.00 97.19 184 ARG A CA 1
ATOM 1402 C C . ARG A 1 184 ? 8.222 -18.869 -8.907 1.00 97.19 184 ARG A C 1
ATOM 1404 O O . ARG A 1 184 ? 8.498 -20.018 -8.573 1.00 97.19 184 ARG A O 1
ATOM 1411 N N . ALA A 1 185 ? 8.157 -17.865 -8.037 1.00 97.38 185 ALA A N 1
ATOM 1412 C CA . ALA A 1 185 ? 8.440 -18.022 -6.612 1.00 97.38 185 ALA A CA 1
ATOM 1413 C C . ALA A 1 185 ? 7.486 -19.012 -5.918 1.00 97.38 185 ALA A C 1
ATOM 1415 O O . ALA A 1 185 ? 7.864 -19.687 -4.962 1.00 97.38 185 ALA A O 1
ATOM 1416 N N . ARG A 1 186 ? 6.253 -19.136 -6.427 1.00 97.56 186 ARG A N 1
ATOM 1417 C CA . ARG A 1 186 ? 5.245 -20.106 -5.968 1.00 97.56 186 ARG A CA 1
ATOM 1418 C C . ARG A 1 186 ? 5.337 -21.482 -6.637 1.00 97.56 186 ARG A C 1
ATOM 1420 O O . ARG A 1 186 ? 4.515 -22.342 -6.332 1.00 97.56 186 ARG A O 1
ATOM 1427 N N . GLY A 1 187 ? 6.284 -21.699 -7.551 1.00 97.25 187 GLY A N 1
ATOM 1428 C CA . GLY A 1 187 ? 6.429 -22.961 -8.288 1.00 97.25 187 GLY A CA 1
ATOM 1429 C C . GLY A 1 187 ? 5.342 -23.214 -9.340 1.00 97.25 187 GLY A C 1
ATOM 1430 O O . GLY A 1 187 ? 5.155 -24.350 -9.763 1.00 97.25 187 GLY A O 1
ATOM 1431 N N . GLN A 1 188 ? 4.616 -22.174 -9.757 1.00 97.62 188 GLN A N 1
ATOM 1432 C CA . GLN A 1 188 ? 3.524 -22.246 -10.738 1.00 97.62 188 GLN A CA 1
ATOM 1433 C C . GLN A 1 188 ? 3.986 -21.916 -12.165 1.00 97.62 188 GLN A C 1
ATOM 1435 O O . GLN A 1 188 ? 3.264 -22.166 -13.126 1.00 97.62 188 GLN A O 1
ATOM 1440 N N . LEU A 1 189 ? 5.188 -21.354 -12.306 1.00 96.62 189 LEU A N 1
ATOM 1441 C CA . LEU A 1 189 ? 5.822 -21.029 -13.578 1.00 96.62 189 LEU A CA 1
ATOM 1442 C C . LEU A 1 189 ? 7.312 -21.375 -13.506 1.00 96.62 189 LEU A C 1
ATOM 1444 O O . LEU A 1 189 ? 7.963 -21.136 -12.491 1.00 96.62 189 LEU A O 1
ATOM 1448 N N . GLN A 1 190 ? 7.870 -21.908 -14.588 1.00 93.00 190 GLN A N 1
ATOM 1449 C CA . GLN A 1 190 ? 9.312 -22.091 -14.740 1.00 93.00 190 GLN A CA 1
ATOM 1450 C C . GLN A 1 190 ? 9.811 -21.151 -15.832 1.00 93.00 190 GLN A C 1
ATOM 1452 O O . GLN A 1 190 ? 9.172 -21.005 -16.872 1.00 93.00 190 GLN A O 1
ATOM 1457 N N . PHE A 1 191 ? 10.943 -20.494 -15.587 1.00 91.81 191 PHE A N 1
ATOM 1458 C CA . PHE A 1 191 ? 11.680 -19.847 -16.668 1.00 91.81 191 PHE A CA 1
ATOM 1459 C C . PHE A 1 191 ? 12.558 -20.926 -17.296 1.00 91.81 191 PHE A C 1
ATOM 1461 O O . PHE A 1 191 ? 13.110 -21.743 -16.559 1.00 91.81 191 PHE A O 1
ATOM 1468 N N . GLY A 1 192 ? 12.622 -20.961 -18.628 1.00 85.94 192 GLY A N 1
ATOM 1469 C CA . GLY A 1 192 ? 13.497 -21.895 -19.337 1.00 85.94 192 GLY A CA 1
ATOM 1470 C C . GLY A 1 192 ? 14.953 -21.757 -18.885 1.00 85.94 192 GLY A C 1
ATOM 1471 O O . GLY A 1 192 ? 15.338 -20.708 -18.360 1.00 85.94 192 GLY A O 1
ATOM 1472 N N . GLU A 1 193 ? 15.711 -22.839 -19.063 1.00 65.88 193 GLU A N 1
ATOM 1473 C CA . GLU A 1 193 ? 17.157 -22.891 -18.808 1.00 65.88 193 GLU A CA 1
ATOM 1474 C C . GLU A 1 193 ? 17.953 -21.965 -19.738 1.00 65.88 193 GLU A C 1
ATOM 1476 O O . GLU A 1 193 ? 17.579 -21.843 -20.930 1.00 65.88 193 GLU A O 1
#

Secondary structure (DSSP, 8-state):
-EEEEE--EEEEETTEEEE-SS--EEEEE-TT----HHHHHHHHHHHHTT-EEE--S-HHHHHHHHHHHHHHHHHHHHHH---HHHHTTSHHHHHHHHHHHHHHHHHHHHTT----TTHHHHHHHHHHHS-TT---HHHHHHHHT---STTTTHHHHHHHHHHTT---HHHHHHHHHHHHHHHHHTTS-----